Protein AF-A0A9D5MM39-F1 (afdb_monomer_lite)

Secondary structure (DSSP, 8-state):
-HHHHHHHHHHHHHHHHHHHHHHHHHHHHHHHHHHHHHHTT-TTGGGGGSHHHHHHHHHHTT-BPEEETTEEES-HHHHHHHHHHHHHHHHHHHHHHHHHHHHHHHHHHTT-HHHHHHHHHSHHHHHHHHHHHHHHHHHHHHHHHHHHHHHHHHHHHTT-HHHHHHHHHHHHH-TTHHHHHHHHHTTSPP---SSSBPP-SS---

Structure (mmCIF, N/CA/C/O backbone):
data_AF-A0A9D5MM39-F1
#
_entry.id   AF-A0A9D5MM39-F1
#
loop_
_atom_site.group_PDB
_atom_site.id
_atom_site.type_symbol
_atom_site.label_atom_id
_atom_site.label_alt_id
_atom_site.label_comp_id
_atom_site.label_asym_id
_atom_site.label_entity_id
_atom_site.label_seq_id
_atom_site.pdbx_PDB_ins_code
_atom_site.Cartn_x
_atom_site.Cartn_y
_atom_site.Cartn_z
_atom_site.occupancy
_atom_site.B_iso_or_equiv
_atom_site.auth_seq_id
_atom_site.auth_comp_id
_atom_site.auth_asym_id
_atom_site.auth_atom_id
_atom_site.pdbx_PDB_model_num
ATOM 1 N N . MET A 1 1 ? -0.061 -8.037 -38.262 1.00 70.31 1 MET A N 1
ATOM 2 C CA . MET A 1 1 ? -1.349 -7.448 -37.825 1.00 70.31 1 MET A CA 1
ATOM 3 C C . MET A 1 1 ? -2.080 -8.321 -36.802 1.00 70.31 1 MET A C 1
ATOM 5 O O . MET A 1 1 ? -2.348 -7.824 -35.719 1.00 70.31 1 MET A O 1
ATOM 9 N N . ALA A 1 2 ? -2.328 -9.613 -37.070 1.00 77.44 2 ALA A N 1
ATOM 10 C CA . ALA A 1 2 ? -3.021 -10.511 -36.128 1.00 77.44 2 ALA A CA 1
ATOM 11 C C . ALA A 1 2 ? -2.352 -10.614 -34.737 1.00 77.44 2 ALA A C 1
ATOM 13 O O . ALA A 1 2 ? -3.039 -10.536 -33.724 1.00 77.44 2 ALA A O 1
ATOM 14 N N . LEU A 1 3 ? -1.016 -10.691 -34.687 1.00 75.19 3 LEU A N 1
ATOM 15 C CA . LEU A 1 3 ? -0.253 -10.821 -33.436 1.00 75.19 3 LEU A CA 1
ATOM 16 C C . LEU A 1 3 ? -0.321 -9.568 -32.538 1.00 75.19 3 LEU A C 1
ATOM 18 O O . LEU A 1 3 ? -0.379 -9.670 -31.315 1.00 75.19 3 LEU A O 1
ATOM 22 N N . ALA A 1 4 ? -0.373 -8.378 -33.145 1.00 76.69 4 ALA A N 1
ATOM 23 C CA . ALA A 1 4 ? -0.550 -7.122 -32.415 1.00 76.69 4 ALA A CA 1
ATOM 24 C C . ALA A 1 4 ? -1.967 -7.017 -31.829 1.00 76.69 4 ALA A C 1
ATOM 26 O O . ALA A 1 4 ? -2.141 -6.598 -30.688 1.00 76.69 4 ALA A O 1
ATOM 27 N N . LEU A 1 5 ? -2.974 -7.465 -32.584 1.00 83.75 5 LEU A N 1
ATOM 28 C CA . LEU A 1 5 ? -4.368 -7.449 -32.148 1.00 83.75 5 LEU A CA 1
ATOM 29 C C . LEU A 1 5 ? -4.611 -8.418 -30.977 1.00 83.75 5 LEU A C 1
ATOM 31 O O . LEU A 1 5 ? -5.288 -8.058 -30.016 1.00 83.75 5 LEU A O 1
ATOM 35 N N . SER A 1 6 ? -3.994 -9.608 -31.003 1.00 86.12 6 SER A N 1
ATOM 36 C CA . SER A 1 6 ? -4.041 -10.547 -29.874 1.00 86.12 6 SER A CA 1
ATOM 37 C C . SER A 1 6 ? -3.325 -10.015 -28.629 1.00 86.12 6 SER A C 1
ATOM 39 O O . SER A 1 6 ? -3.829 -10.193 -27.524 1.00 86.12 6 SER A O 1
ATOM 41 N N . ALA A 1 7 ? -2.188 -9.325 -28.784 1.00 80.44 7 ALA A N 1
ATOM 42 C CA . ALA A 1 7 ? -1.457 -8.746 -27.654 1.00 80.44 7 ALA A CA 1
ATOM 43 C C . ALA A 1 7 ? -2.255 -7.626 -26.963 1.00 80.44 7 ALA A C 1
ATOM 45 O O . ALA A 1 7 ? -2.389 -7.626 -25.740 1.00 80.44 7 ALA A O 1
ATOM 46 N N . VAL A 1 8 ? -2.850 -6.716 -27.742 1.00 86.31 8 VAL A N 1
ATOM 47 C CA . VAL A 1 8 ? -3.712 -5.646 -27.212 1.00 86.31 8 VAL A CA 1
ATOM 48 C C . VAL A 1 8 ? -4.921 -6.230 -26.478 1.00 86.31 8 VAL A C 1
ATOM 50 O O . VAL A 1 8 ? -5.246 -5.778 -25.381 1.00 86.31 8 VAL A O 1
ATOM 53 N N . LEU A 1 9 ? -5.550 -7.273 -27.030 1.00 91.62 9 LEU A N 1
ATOM 54 C CA . LEU A 1 9 ? -6.672 -7.946 -26.377 1.00 91.62 9 LEU A CA 1
ATOM 55 C C . LEU A 1 9 ? -6.269 -8.554 -25.024 1.00 91.62 9 LEU A C 1
ATOM 57 O O . LEU A 1 9 ? -6.981 -8.362 -24.041 1.00 91.62 9 LEU A O 1
ATOM 61 N N . ILE A 1 10 ? -5.120 -9.235 -24.950 1.00 92.50 10 ILE A N 1
ATOM 62 C CA . ILE A 1 10 ? -4.601 -9.807 -23.696 1.00 92.50 10 ILE A CA 1
ATOM 63 C C . ILE A 1 10 ? -4.369 -8.709 -22.651 1.00 92.50 10 ILE A C 1
ATOM 65 O O . ILE A 1 10 ? -4.747 -8.884 -21.491 1.00 92.50 10 ILE A O 1
ATOM 69 N N . ILE A 1 11 ? -3.800 -7.566 -23.050 1.00 89.06 11 ILE A N 1
ATOM 70 C CA . ILE A 1 11 ? -3.569 -6.424 -22.152 1.00 89.06 11 ILE A CA 1
ATOM 71 C C . ILE A 1 11 ? -4.897 -5.882 -21.616 1.00 89.06 11 ILE A C 1
ATOM 73 O O . ILE A 1 11 ? -5.030 -5.692 -20.408 1.00 89.06 11 ILE A O 1
ATOM 77 N N . ILE A 1 12 ? -5.894 -5.684 -22.484 1.00 92.88 12 ILE A N 1
ATOM 78 C CA . ILE A 1 12 ? -7.220 -5.184 -22.090 1.00 92.88 12 ILE A CA 1
ATOM 79 C C . ILE A 1 12 ? -7.902 -6.156 -21.123 1.00 92.88 12 ILE A C 1
ATOM 81 O O . ILE A 1 12 ? -8.392 -5.738 -20.076 1.00 92.88 12 ILE A O 1
ATOM 85 N N . VAL A 1 13 ? -7.910 -7.453 -21.440 1.00 95.44 13 VAL A N 1
ATOM 86 C CA . VAL A 1 13 ? -8.519 -8.480 -20.582 1.00 95.44 13 VAL A CA 1
ATOM 87 C C . VAL A 1 13 ? -7.820 -8.535 -19.223 1.00 95.44 13 VAL A C 1
ATOM 89 O O . VAL A 1 13 ? -8.489 -8.529 -18.192 1.00 95.44 13 VAL A O 1
ATOM 92 N N . THR A 1 14 ? -6.486 -8.512 -19.203 1.00 93.00 14 THR A N 1
ATOM 93 C CA . THR A 1 14 ? -5.702 -8.504 -17.957 1.00 93.00 14 THR A CA 1
ATOM 94 C C . THR A 1 14 ? -6.001 -7.260 -17.125 1.00 93.00 14 THR A C 1
ATOM 96 O O . THR A 1 14 ? -6.243 -7.363 -15.923 1.00 93.00 14 THR A O 1
ATOM 99 N N . PHE A 1 15 ? -6.057 -6.086 -17.760 1.00 92.88 15 PHE A N 1
ATOM 100 C CA . PHE A 1 15 ? -6.419 -4.836 -17.099 1.00 92.88 15 PHE A CA 1
ATOM 101 C C . PHE A 1 15 ? -7.819 -4.902 -16.475 1.00 92.88 15 PHE A C 1
ATOM 103 O O . PHE A 1 15 ? -7.981 -4.542 -15.309 1.00 92.88 15 PHE A O 1
ATOM 110 N N . LEU A 1 16 ? -8.816 -5.412 -17.207 1.00 95.06 16 LEU A N 1
ATOM 111 C CA . LEU A 1 16 ? -10.182 -5.566 -16.701 1.00 95.06 16 LEU A CA 1
ATOM 112 C C . LEU A 1 16 ? -10.249 -6.530 -15.511 1.00 95.06 16 LEU A C 1
ATOM 114 O O . LEU A 1 16 ? -10.900 -6.215 -14.517 1.00 95.06 16 LEU A O 1
ATOM 118 N N . ILE A 1 17 ? -9.543 -7.663 -15.570 1.00 96.00 17 ILE A N 1
ATOM 119 C CA . ILE A 1 17 ? -9.471 -8.620 -14.456 1.00 96.00 17 ILE A CA 1
ATOM 120 C C . ILE A 1 17 ? -8.851 -7.958 -13.219 1.00 96.00 17 ILE A C 1
ATOM 122 O O . ILE A 1 17 ? -9.410 -8.062 -12.124 1.00 96.00 17 ILE A O 1
ATOM 126 N N . CYS A 1 18 ? -7.736 -7.240 -13.379 1.00 92.94 18 CYS A N 1
ATOM 127 C CA . CYS A 1 18 ? -7.085 -6.516 -12.286 1.00 92.94 18 CYS A CA 1
ATOM 128 C C . CYS A 1 18 ? -7.997 -5.435 -11.689 1.00 92.94 18 CYS A C 1
ATOM 130 O O . CYS A 1 18 ? -8.091 -5.315 -10.466 1.00 92.94 18 CYS A O 1
ATOM 132 N N . LEU A 1 19 ? -8.701 -4.679 -12.535 1.00 91.50 19 LEU A N 1
ATOM 133 C CA . LEU A 1 19 ? -9.629 -3.633 -12.112 1.00 91.50 19 LEU A CA 1
ATOM 134 C C . LEU A 1 19 ? -10.801 -4.216 -11.311 1.00 91.50 19 LEU A C 1
ATOM 136 O O . LEU A 1 19 ? -11.059 -3.765 -10.196 1.00 91.50 19 LEU A O 1
ATOM 140 N N . VAL A 1 20 ? -11.461 -5.255 -11.831 1.00 95.31 20 VAL A N 1
ATOM 141 C CA . VAL A 1 20 ? -12.578 -5.929 -11.149 1.00 95.31 20 VAL A CA 1
ATOM 142 C C . VAL A 1 20 ? -12.119 -6.533 -9.823 1.00 95.31 20 VAL A C 1
ATOM 144 O O . VAL A 1 20 ? -12.757 -6.315 -8.794 1.00 95.31 20 VAL A O 1
ATOM 147 N N . THR A 1 21 ? -10.981 -7.229 -9.816 1.00 92.62 21 THR A N 1
ATOM 148 C CA . THR A 1 21 ? -10.430 -7.844 -8.600 1.00 92.62 21 THR A CA 1
ATOM 149 C C . THR A 1 21 ? -10.105 -6.789 -7.540 1.00 92.62 21 THR A C 1
ATOM 151 O O . THR A 1 21 ? -10.450 -6.967 -6.373 1.00 92.62 21 THR A O 1
ATOM 154 N N . SER A 1 22 ? -9.510 -5.659 -7.935 1.00 90.50 22 SER A N 1
ATOM 155 C CA . SER A 1 22 ? -9.206 -4.539 -7.034 1.00 90.50 22 SER A CA 1
ATOM 156 C C . SER A 1 22 ? -10.472 -3.924 -6.425 1.00 90.50 22 SER A C 1
ATOM 158 O O . SER A 1 22 ? -10.540 -3.711 -5.212 1.00 90.50 22 SER A O 1
ATOM 160 N N . VAL A 1 23 ? -11.512 -3.713 -7.241 1.00 92.75 23 VAL A N 1
ATOM 161 C CA . VAL A 1 23 ? -12.812 -3.205 -6.774 1.00 92.75 23 VAL A CA 1
ATOM 162 C C . VAL A 1 23 ? -13.448 -4.165 -5.769 1.00 92.75 23 VAL A C 1
ATOM 164 O O . VAL A 1 23 ? -13.907 -3.717 -4.719 1.00 92.75 23 VAL A O 1
ATOM 167 N N . ILE A 1 24 ? -13.434 -5.473 -6.048 1.00 94.00 24 ILE A N 1
ATOM 168 C CA . ILE A 1 24 ? -13.985 -6.494 -5.146 1.00 94.00 24 ILE A CA 1
ATOM 169 C C . ILE A 1 24 ? -13.219 -6.515 -3.822 1.00 94.00 24 ILE A C 1
ATOM 171 O O . ILE A 1 24 ? -13.840 -6.435 -2.765 1.00 94.00 24 ILE A O 1
ATOM 175 N N . ILE A 1 25 ? -11.883 -6.575 -3.859 1.00 92.50 25 ILE A N 1
ATOM 176 C CA . ILE A 1 25 ? -11.047 -6.583 -2.648 1.00 92.50 25 ILE A CA 1
ATOM 177 C C . ILE A 1 25 ? -11.329 -5.344 -1.796 1.00 92.50 25 ILE A C 1
ATOM 179 O O . ILE A 1 25 ? -11.521 -5.458 -0.583 1.00 92.50 25 ILE A O 1
ATOM 183 N N . ASN A 1 26 ? -11.400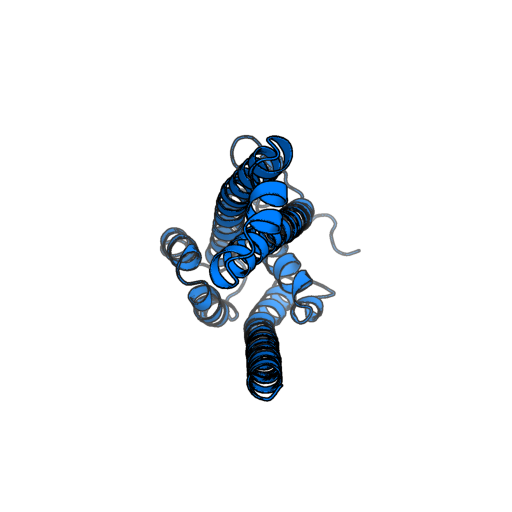 -4.169 -2.425 1.00 92.75 26 ASN A N 1
ATOM 184 C CA . ASN A 1 26 ? -11.705 -2.937 -1.715 1.00 92.75 26 ASN A CA 1
ATOM 185 C C . ASN A 1 26 ? -13.113 -2.955 -1.106 1.00 92.75 26 ASN A C 1
ATOM 187 O O . ASN A 1 26 ? -13.272 -2.603 0.057 1.00 92.75 26 ASN A O 1
ATOM 191 N N . ALA A 1 27 ? -14.128 -3.387 -1.859 1.00 93.94 27 ALA A N 1
ATOM 192 C CA . ALA A 1 27 ? -15.498 -3.472 -1.361 1.00 93.94 27 ALA A CA 1
ATOM 193 C C . ALA A 1 27 ? -15.612 -4.432 -0.165 1.00 93.94 27 ALA A C 1
ATOM 195 O O . ALA A 1 27 ? -16.262 -4.110 0.829 1.00 93.94 27 ALA A O 1
ATOM 196 N N . VAL A 1 28 ? -14.930 -5.578 -0.229 1.00 95.75 28 VAL A N 1
ATOM 197 C CA . VAL A 1 28 ? -14.892 -6.567 0.854 1.00 95.75 28 VAL A CA 1
ATOM 198 C C . VAL A 1 28 ? -14.206 -5.999 2.101 1.00 95.75 28 VAL A C 1
ATOM 200 O O . VAL A 1 28 ? -14.713 -6.186 3.204 1.00 95.75 28 VAL A O 1
ATOM 203 N N . LEU A 1 29 ? -13.094 -5.272 1.951 1.00 94.62 29 LEU A N 1
ATOM 204 C CA . LEU A 1 29 ? -12.381 -4.645 3.071 1.00 94.62 29 LEU A CA 1
ATOM 205 C C . LEU A 1 29 ? -13.109 -3.404 3.629 1.00 94.62 29 LEU A C 1
ATOM 207 O O . LEU A 1 29 ? -12.988 -3.089 4.814 1.00 94.62 29 LEU A O 1
ATOM 211 N N . ALA A 1 30 ? -13.900 -2.716 2.807 1.00 96.00 30 ALA A N 1
ATOM 212 C CA . ALA A 1 30 ? -14.665 -1.543 3.215 1.00 96.00 30 ALA A CA 1
ATOM 213 C C . ALA A 1 30 ? -15.741 -1.872 4.259 1.00 96.00 30 ALA A C 1
ATOM 215 O O . ALA A 1 30 ? -15.977 -1.065 5.156 1.00 96.00 30 ALA A O 1
ATOM 216 N N . ILE A 1 31 ? -16.364 -3.054 4.181 1.00 96.62 31 ILE A N 1
ATOM 217 C CA . ILE A 1 31 ? -17.413 -3.493 5.117 1.00 96.62 31 ILE A CA 1
ATOM 218 C C . ILE A 1 31 ? -16.926 -3.473 6.578 1.00 96.62 31 ILE A C 1
ATOM 220 O O . ILE A 1 31 ? -17.531 -2.765 7.391 1.00 96.62 31 ILE A O 1
ATOM 224 N N . PRO A 1 32 ? -15.844 -4.183 6.958 1.00 96.50 32 PRO A N 1
ATOM 225 C CA . PRO A 1 32 ? -15.384 -4.170 8.338 1.00 96.50 32 PRO A CA 1
ATOM 226 C C . PRO A 1 32 ? -14.893 -2.782 8.767 1.00 96.50 32 PRO A C 1
ATOM 228 O O . PRO A 1 32 ? -15.168 -2.382 9.895 1.00 96.50 32 PRO A O 1
ATOM 231 N N . TYR A 1 33 ? -14.242 -2.003 7.893 1.00 96.19 33 TYR A N 1
ATOM 232 C CA . TYR A 1 33 ? -13.835 -0.628 8.223 1.00 96.19 33 TYR A CA 1
ATOM 233 C C . TYR A 1 33 ? -15.019 0.315 8.440 1.00 96.19 33 TYR A C 1
ATOM 235 O O . TYR A 1 33 ? -14.967 1.154 9.338 1.00 96.19 33 TYR A O 1
ATOM 243 N N . PHE A 1 34 ? -16.103 0.159 7.682 1.00 96.75 34 PHE A N 1
ATOM 244 C CA . PHE A 1 34 ? -17.340 0.900 7.900 1.00 96.75 34 PHE A CA 1
ATOM 245 C C . PHE A 1 34 ? -17.932 0.589 9.281 1.00 96.75 34 PHE A C 1
ATOM 247 O O . PHE A 1 34 ? -18.239 1.510 10.040 1.00 96.75 34 PHE A O 1
ATOM 254 N N . ILE A 1 35 ? -18.050 -0.697 9.632 1.00 95.94 35 ILE A N 1
ATOM 255 C CA . ILE A 1 35 ? -18.603 -1.133 10.924 1.00 95.94 35 ILE A CA 1
ATOM 256 C C . ILE A 1 35 ? -17.713 -0.650 12.077 1.00 95.94 35 ILE A C 1
ATOM 258 O O . ILE A 1 35 ? -18.213 -0.043 13.026 1.00 95.94 35 ILE A O 1
ATOM 262 N N . MET A 1 36 ? -16.398 -0.856 11.971 1.00 95.31 36 MET A N 1
ATOM 263 C CA . MET A 1 36 ? -15.416 -0.390 12.951 1.00 95.31 36 MET A CA 1
ATOM 264 C C . MET A 1 36 ? -15.460 1.133 13.123 1.00 95.31 36 MET A C 1
ATOM 266 O O . MET A 1 36 ? -15.535 1.620 14.248 1.00 95.31 36 MET A O 1
ATOM 270 N N . GLY A 1 37 ? -15.497 1.888 12.021 1.00 93.81 37 GLY A N 1
ATOM 271 C CA . GLY A 1 37 ? -15.583 3.347 12.039 1.00 93.81 37 GLY A CA 1
ATOM 272 C C . GLY A 1 37 ? -16.875 3.857 12.680 1.00 93.81 37 GLY A C 1
ATOM 273 O O . GLY A 1 37 ? -16.829 4.774 13.497 1.00 93.81 37 GLY A O 1
ATOM 274 N N . ARG A 1 38 ? -18.026 3.237 12.378 1.00 93.62 38 ARG A N 1
ATOM 275 C CA . ARG A 1 38 ? -19.314 3.570 13.016 1.00 93.62 38 ARG A CA 1
ATOM 276 C C . ARG A 1 38 ? -19.270 3.356 14.527 1.00 93.62 38 ARG A C 1
ATOM 278 O O . ARG A 1 38 ? -19.746 4.213 15.263 1.00 93.62 38 ARG A O 1
ATOM 285 N N . ARG A 1 39 ? -18.690 2.241 14.978 1.00 90.38 39 ARG A N 1
ATOM 286 C CA . ARG A 1 39 ? -18.544 1.914 16.408 1.00 90.38 39 ARG A CA 1
ATOM 287 C C . ARG A 1 39 ? -17.550 2.827 17.122 1.00 90.38 39 ARG A C 1
ATOM 289 O O . ARG A 1 39 ? -17.769 3.170 18.272 1.00 90.38 39 ARG A O 1
ATOM 296 N N . ALA A 1 40 ? -16.511 3.271 16.421 1.00 89.50 40 ALA A N 1
ATOM 297 C CA . ALA A 1 40 ? -15.547 4.254 16.909 1.00 89.50 40 ALA A CA 1
ATOM 298 C C . ALA A 1 40 ? -16.065 5.711 16.865 1.00 89.50 40 ALA A C 1
ATOM 300 O O . ALA A 1 40 ? -15.299 6.636 17.120 1.00 89.50 40 ALA A O 1
ATOM 301 N N . GLY A 1 41 ? -17.339 5.943 16.516 1.00 89.38 41 GLY A N 1
ATOM 302 C CA . GLY A 1 41 ? -17.952 7.276 16.525 1.00 89.38 41 GLY A CA 1
ATOM 303 C C . GLY A 1 41 ? -17.657 8.151 15.299 1.00 89.38 41 GLY A C 1
ATOM 304 O O . GLY A 1 41 ? -17.954 9.343 15.315 1.00 89.38 41 GLY A O 1
ATOM 305 N N . PHE A 1 42 ? -17.111 7.603 14.205 1.00 89.44 42 PHE A N 1
ATOM 306 C CA . PHE A 1 42 ? -16.853 8.391 12.994 1.00 89.44 42 PHE A CA 1
ATOM 307 C C . PHE A 1 42 ? -18.158 8.795 12.293 1.00 89.44 42 PHE A C 1
ATOM 309 O O . PHE A 1 42 ? -18.870 7.959 11.728 1.00 89.44 42 PHE A O 1
ATOM 316 N N . LYS A 1 43 ? -18.412 10.109 12.224 1.00 90.00 43 LYS A N 1
ATOM 317 C CA . LYS A 1 43 ? -19.557 10.721 11.519 1.00 90.00 43 LYS A CA 1
ATOM 318 C C . LYS A 1 43 ? -19.674 10.267 10.060 1.00 90.00 43 LYS A C 1
ATOM 320 O O . LYS A 1 43 ? -20.769 9.993 9.574 1.00 90.00 43 LYS A O 1
ATOM 325 N N . HIS A 1 44 ? -18.541 10.134 9.371 1.00 92.38 44 HIS A N 1
ATOM 326 C CA . HIS A 1 44 ? -18.474 9.799 7.946 1.00 92.38 44 HIS A CA 1
ATOM 327 C C . HIS A 1 44 ? -17.848 8.427 7.677 1.00 92.38 44 HIS A C 1
ATOM 329 O O . HIS A 1 44 ? -17.069 8.279 6.746 1.00 92.38 44 HIS A O 1
ATOM 335 N N . ALA A 1 45 ? -18.198 7.396 8.452 1.00 93.44 45 ALA A N 1
ATOM 336 C CA . ALA A 1 45 ? -17.663 6.041 8.259 1.00 93.44 45 ALA A CA 1
ATOM 337 C C . ALA A 1 45 ? -17.882 5.456 6.842 1.00 93.44 45 ALA A C 1
ATOM 339 O O . ALA A 1 45 ? -17.148 4.565 6.422 1.00 93.44 45 ALA A O 1
ATOM 340 N N . TRP A 1 46 ? -18.859 5.963 6.079 1.00 94.81 46 TRP A N 1
ATOM 341 C CA . TRP A 1 46 ? -19.133 5.546 4.696 1.00 94.81 46 TRP A CA 1
ATOM 342 C C . TRP A 1 46 ? -17.962 5.801 3.731 1.00 94.81 46 TRP A C 1
ATOM 344 O O . TRP A 1 46 ? -17.881 5.142 2.696 1.00 94.81 46 TRP A O 1
ATOM 354 N N . ILE A 1 47 ? -17.007 6.679 4.072 1.00 94.75 47 ILE A N 1
ATOM 355 C CA . ILE A 1 47 ? -15.802 6.881 3.248 1.00 94.75 47 ILE A CA 1
ATOM 356 C C . ILE A 1 47 ? -14.937 5.613 3.151 1.00 94.75 47 ILE A C 1
ATOM 358 O O . ILE A 1 47 ? -14.076 5.540 2.279 1.00 94.75 47 ILE A O 1
ATOM 362 N N . ALA A 1 48 ? -15.200 4.591 3.980 1.00 95.00 48 ALA A N 1
ATOM 363 C CA . ALA A 1 48 ? -14.586 3.267 3.882 1.00 95.00 48 ALA A CA 1
ATOM 364 C C . ALA A 1 48 ? -14.719 2.641 2.487 1.00 95.00 48 ALA A C 1
ATOM 366 O O . ALA A 1 48 ? -13.837 1.900 2.068 1.00 95.00 48 ALA A O 1
ATOM 367 N N . PHE A 1 49 ? -15.802 2.942 1.765 1.00 95.19 49 PHE A N 1
ATOM 368 C CA . PHE A 1 49 ? -16.067 2.388 0.435 1.00 95.19 49 PHE A CA 1
ATOM 369 C C . PHE A 1 49 ? -15.245 3.049 -0.678 1.00 95.19 49 PHE A C 1
ATOM 371 O O . PHE A 1 49 ? -15.141 2.497 -1.772 1.00 95.19 49 PHE A O 1
ATOM 378 N N . ILE A 1 50 ? -14.621 4.198 -0.410 1.00 93.38 50 ILE A N 1
ATOM 379 C CA . ILE A 1 50 ? -13.755 4.879 -1.372 1.00 93.38 50 ILE A CA 1
ATOM 380 C C . ILE A 1 50 ? -12.340 4.296 -1.229 1.00 93.38 50 ILE A C 1
ATOM 382 O O . ILE A 1 50 ? -11.760 4.425 -0.149 1.00 93.38 50 ILE A O 1
ATOM 386 N N . PRO A 1 51 ? -11.743 3.698 -2.283 1.00 86.25 51 PRO A N 1
ATOM 387 C CA . PRO A 1 51 ? -10.511 2.917 -2.163 1.00 86.25 51 PRO A CA 1
ATOM 388 C C . PRO A 1 51 ? -9.370 3.600 -1.412 1.00 86.25 51 PRO A C 1
ATOM 390 O O . PRO A 1 51 ? -8.780 3.010 -0.510 1.00 86.25 51 PRO A O 1
ATOM 393 N N . MET A 1 52 ? -9.109 4.870 -1.722 1.00 87.12 52 MET A N 1
ATOM 394 C CA . MET A 1 52 ? -8.057 5.635 -1.050 1.00 87.12 52 MET A CA 1
ATOM 395 C C . MET A 1 52 ? -8.436 6.009 0.391 1.00 87.12 52 MET A C 1
ATOM 397 O O . MET A 1 52 ? -7.590 5.973 1.278 1.00 87.12 52 MET A O 1
ATOM 401 N N . LEU A 1 53 ? -9.708 6.311 0.665 1.00 92.06 53 LEU A N 1
ATOM 402 C CA . LEU A 1 53 ? -10.161 6.770 1.986 1.00 92.06 53 LEU A CA 1
ATOM 403 C C . LEU A 1 53 ? -10.442 5.626 2.970 1.00 92.06 53 LEU A C 1
ATOM 405 O O . LEU A 1 53 ? -10.481 5.859 4.178 1.00 92.06 53 LEU A O 1
ATOM 409 N N . SER A 1 54 ? -10.556 4.384 2.498 1.00 92.31 54 SER A N 1
ATOM 410 C CA . SER A 1 54 ? -10.623 3.199 3.363 1.00 92.31 54 SER A CA 1
ATOM 411 C C . SER A 1 54 ? -9.440 3.149 4.338 1.00 92.31 54 SER A C 1
ATOM 413 O O . SER A 1 54 ? -9.602 2.906 5.538 1.00 92.31 54 SER A O 1
ATOM 415 N N . LYS A 1 55 ? -8.245 3.504 3.846 1.00 91.69 55 LYS A N 1
ATOM 416 C CA . LYS A 1 55 ? -7.026 3.558 4.648 1.00 91.69 55 LYS A CA 1
ATOM 417 C C . LYS A 1 55 ? -7.038 4.709 5.646 1.00 91.69 55 LYS A C 1
ATOM 419 O O . LYS A 1 55 ? -6.516 4.540 6.743 1.00 91.69 55 LYS A O 1
ATOM 424 N N . TYR A 1 56 ? -7.657 5.841 5.305 1.00 93.19 56 TYR A N 1
ATOM 425 C CA . TYR A 1 56 ? -7.824 6.954 6.240 1.00 93.19 56 TYR A CA 1
ATOM 426 C C . TYR A 1 56 ? -8.545 6.490 7.512 1.00 93.19 56 TYR A C 1
ATOM 428 O O . TYR A 1 56 ? -8.023 6.702 8.602 1.00 93.19 56 TYR A O 1
ATOM 436 N N . ILE A 1 57 ? -9.657 5.755 7.379 1.00 92.62 57 ILE A N 1
ATOM 437 C CA . ILE A 1 57 ? -10.382 5.190 8.531 1.00 92.62 57 ILE A CA 1
ATOM 438 C C . ILE A 1 57 ? -9.490 4.247 9.348 1.00 92.62 57 ILE A C 1
ATOM 440 O O . ILE A 1 57 ? -9.392 4.393 10.567 1.00 92.62 57 ILE A O 1
ATOM 444 N N . ALA A 1 58 ? -8.806 3.306 8.689 1.00 92.44 58 ALA A N 1
ATOM 445 C CA . ALA A 1 58 ? -7.936 2.341 9.367 1.00 92.44 58 ALA A CA 1
ATOM 446 C C . ALA A 1 58 ? -6.804 3.016 10.167 1.00 92.44 58 ALA A C 1
ATOM 448 O O . ALA A 1 58 ? -6.380 2.511 11.204 1.00 92.44 58 ALA A O 1
ATOM 449 N N . VAL A 1 59 ? -6.324 4.167 9.691 1.00 92.06 59 VAL A N 1
ATOM 450 C CA . VAL A 1 59 ? -5.291 4.972 10.349 1.00 92.06 59 VAL A CA 1
ATOM 451 C C . VAL A 1 59 ? -5.846 5.779 11.522 1.00 92.06 59 VAL A C 1
ATOM 453 O O . VAL A 1 59 ? -5.138 5.971 12.512 1.00 92.06 59 VAL A O 1
ATOM 456 N N . THR A 1 60 ? -7.074 6.288 11.417 1.00 90.88 60 THR A N 1
ATOM 457 C CA . THR A 1 60 ? -7.642 7.199 12.418 1.00 90.88 60 THR A CA 1
ATOM 458 C C . THR A 1 60 ? -8.304 6.480 13.586 1.00 90.88 60 THR A C 1
ATOM 460 O O . THR A 1 60 ? -8.215 6.991 14.698 1.00 90.88 60 THR A O 1
ATOM 463 N N . ILE A 1 61 ? -8.912 5.304 13.373 1.00 91.19 61 ILE A N 1
ATOM 464 C CA . ILE A 1 61 ? -9.621 4.552 14.427 1.00 91.19 61 ILE A CA 1
ATOM 465 C C . ILE A 1 61 ? -8.785 4.331 15.696 1.00 91.19 61 ILE A C 1
ATOM 467 O O . ILE A 1 61 ? -9.339 4.531 16.776 1.00 91.19 61 ILE A O 1
ATOM 471 N N . PRO A 1 62 ? -7.500 3.927 15.628 1.00 87.25 62 PRO A N 1
ATOM 472 C CA . PRO A 1 62 ? -6.770 3.520 16.823 1.00 87.25 62 PRO A CA 1
ATOM 473 C C . PRO A 1 62 ? -6.492 4.628 17.842 1.00 87.25 62 PRO A C 1
ATOM 475 O O . PRO A 1 62 ? -6.057 4.293 18.927 1.00 87.25 62 PRO A O 1
ATOM 478 N N . HIS A 1 63 ? -6.656 5.921 17.524 1.00 82.00 63 HIS A N 1
ATOM 479 C CA . HIS A 1 63 ? -6.380 7.069 18.424 1.00 82.00 63 HIS A CA 1
ATOM 480 C C . HIS A 1 63 ? -5.071 7.005 19.242 1.00 82.00 63 HIS A C 1
ATOM 482 O O . HIS A 1 63 ? -4.942 7.621 20.298 1.00 82.00 63 HIS A O 1
ATOM 488 N N . ARG A 1 64 ? -4.065 6.271 18.761 1.00 79.12 64 ARG A N 1
ATOM 489 C CA . ARG A 1 64 ? -2.774 6.130 19.441 1.00 79.12 64 ARG A CA 1
ATOM 490 C C . ARG A 1 64 ? -1.805 7.201 18.994 1.00 79.12 64 ARG A C 1
ATOM 492 O O . ARG A 1 64 ? -1.730 7.498 17.802 1.00 79.12 64 ARG A O 1
ATOM 499 N N . SER A 1 65 ? -0.973 7.692 19.899 1.00 78.06 65 SER A N 1
ATOM 500 C CA . SER A 1 65 ? 0.218 8.447 19.509 1.00 78.06 65 SER A CA 1
ATOM 501 C C . SER A 1 65 ? 1.101 7.598 18.590 1.00 78.06 65 SER A C 1
ATOM 503 O O . SER A 1 65 ? 1.201 6.371 18.718 1.00 78.06 65 SER A O 1
ATOM 505 N N . PHE A 1 66 ? 1.693 8.241 17.591 1.00 73.94 66 PHE A N 1
ATOM 506 C CA . PHE A 1 66 ? 2.641 7.583 16.716 1.00 73.94 66 PHE A CA 1
ATOM 507 C C . PHE A 1 66 ? 4.061 7.972 17.096 1.00 73.94 66 PHE A C 1
ATOM 509 O O . PHE A 1 66 ? 4.370 9.151 17.273 1.00 73.94 66 PHE A O 1
ATOM 516 N N . ASN A 1 67 ? 4.930 6.966 17.148 1.00 77.06 67 ASN A N 1
ATOM 517 C CA . ASN A 1 67 ? 6.349 7.123 17.407 1.00 77.06 67 ASN A CA 1
ATOM 518 C C . ASN A 1 67 ? 7.133 6.107 16.556 1.00 77.06 67 ASN A C 1
ATOM 520 O O . ASN A 1 67 ? 7.378 4.987 17.002 1.00 77.06 67 ASN A O 1
ATOM 524 N N . LEU A 1 68 ? 7.500 6.480 15.324 1.00 71.62 68 LEU A N 1
ATOM 525 C CA . LEU A 1 68 ? 8.527 5.770 14.545 1.00 71.62 68 LEU A CA 1
ATOM 526 C C . LEU A 1 68 ? 9.836 6.547 14.652 1.00 71.62 68 LEU A C 1
ATOM 528 O O . LEU A 1 68 ? 10.234 7.199 13.689 1.00 71.62 68 LEU A O 1
ATOM 532 N N . GLY A 1 69 ? 10.469 6.493 15.829 1.00 73.00 69 GLY A N 1
ATOM 533 C CA . GLY A 1 69 ? 11.825 6.985 16.114 1.00 73.00 69 GLY A CA 1
ATOM 534 C C . GLY A 1 69 ? 12.060 8.464 15.790 1.00 73.00 69 GLY A C 1
ATOM 535 O O . GLY A 1 69 ? 12.117 9.300 16.686 1.00 73.00 69 GLY A O 1
ATOM 536 N N . ILE A 1 70 ? 12.193 8.761 14.498 1.00 75.56 70 ILE A N 1
ATOM 537 C CA . ILE A 1 70 ? 12.420 10.071 13.884 1.00 75.56 70 ILE A CA 1
ATOM 538 C C . ILE A 1 70 ? 11.127 10.907 13.835 1.00 75.56 70 ILE A C 1
ATOM 540 O O . ILE A 1 70 ? 11.178 12.128 13.946 1.00 75.56 70 ILE A O 1
ATOM 544 N N . LEU A 1 71 ? 9.960 10.268 13.691 1.00 76.06 71 LEU A N 1
ATOM 545 C CA . LEU A 1 71 ? 8.670 10.957 13.587 1.00 76.06 71 LEU A CA 1
ATOM 546 C C . LEU A 1 71 ? 7.787 10.645 14.797 1.00 76.06 71 LEU A C 1
ATOM 548 O O . LEU A 1 71 ? 7.366 9.502 14.998 1.00 76.06 71 LEU A O 1
ATOM 552 N N . LYS A 1 72 ? 7.471 11.688 15.571 1.00 81.62 72 LYS A N 1
ATOM 553 C CA . LYS A 1 72 ? 6.487 11.657 16.656 1.00 81.62 72 LYS A CA 1
ATOM 554 C C . LYS A 1 72 ? 5.351 12.611 16.327 1.00 81.62 72 LYS A C 1
ATOM 556 O O . LYS A 1 72 ? 5.579 13.802 16.142 1.00 81.62 72 LYS A O 1
ATOM 561 N N . THR A 1 73 ? 4.133 12.095 16.233 1.00 81.75 73 THR A N 1
ATOM 562 C CA . THR A 1 73 ? 2.951 12.941 16.051 1.00 81.75 73 THR A CA 1
ATOM 563 C C . THR A 1 73 ? 1.718 12.278 16.642 1.00 81.75 73 THR A C 1
ATOM 565 O O . THR A 1 73 ? 1.545 11.060 16.572 1.00 81.75 73 THR A O 1
ATOM 568 N N . ASN A 1 74 ? 0.848 13.105 17.212 1.00 80.50 74 ASN A N 1
ATOM 569 C CA . ASN A 1 74 ? -0.461 12.685 17.703 1.00 80.50 74 ASN A CA 1
ATOM 570 C C . ASN A 1 74 ? -1.534 12.824 16.614 1.00 80.50 74 ASN A C 1
ATOM 572 O O . ASN A 1 74 ? -2.617 12.263 16.732 1.00 80.50 74 ASN A O 1
ATOM 576 N N . ASN A 1 75 ? -1.237 13.530 15.516 1.00 84.50 75 ASN A N 1
ATOM 577 C CA . ASN A 1 75 ? -2.197 13.731 14.441 1.00 84.50 75 ASN A CA 1
ATOM 578 C C . ASN A 1 75 ? -2.157 12.565 13.443 1.00 84.50 75 ASN A C 1
ATOM 580 O O . ASN A 1 75 ? -1.376 12.553 12.487 1.00 84.50 75 ASN A O 1
ATOM 584 N N . ARG A 1 76 ? -3.060 11.598 13.636 1.00 83.56 76 ARG A N 1
ATOM 585 C CA . ARG A 1 76 ? -3.211 10.437 12.748 1.00 83.56 76 ARG A CA 1
ATOM 586 C C . ARG A 1 76 ? -3.592 10.797 11.311 1.00 83.56 76 ARG A C 1
ATOM 588 O O . ARG A 1 76 ? -3.281 10.033 10.407 1.00 83.56 76 ARG A O 1
ATOM 595 N N . LYS A 1 77 ? -4.165 11.973 11.037 1.00 88.00 77 LYS A N 1
ATOM 596 C CA . LYS A 1 77 ? -4.474 12.381 9.653 1.00 88.00 77 LYS A CA 1
ATOM 597 C C . LYS A 1 77 ? -3.203 12.563 8.818 1.00 88.00 77 LYS A C 1
ATOM 599 O O . LYS A 1 77 ? -3.211 12.279 7.625 1.00 88.00 77 LYS A O 1
ATOM 604 N N . ILE A 1 78 ? -2.093 12.963 9.446 1.00 87.19 78 ILE A N 1
ATOM 605 C CA . ILE A 1 78 ? -0.792 13.102 8.773 1.00 87.19 78 ILE A CA 1
ATOM 606 C C . ILE A 1 78 ? -0.310 11.745 8.236 1.00 87.19 78 ILE A C 1
ATOM 608 O O . ILE A 1 78 ? 0.254 11.692 7.147 1.00 87.19 78 ILE A O 1
ATOM 612 N N . PHE A 1 79 ? -0.602 10.638 8.930 1.00 86.69 79 PHE A N 1
ATOM 613 C CA . PHE A 1 79 ? -0.239 9.290 8.469 1.00 86.69 79 PHE A CA 1
ATOM 614 C C . PHE A 1 79 ? -0.863 8.929 7.143 1.00 86.69 79 PHE A C 1
ATOM 616 O O . PHE A 1 79 ? -0.193 8.354 6.290 1.00 86.69 79 PHE A O 1
ATOM 623 N N . TYR A 1 80 ? -2.135 9.270 6.977 1.00 91.25 80 TYR A N 1
ATOM 624 C CA . TYR A 1 80 ? -2.825 9.040 5.725 1.00 91.25 80 TYR A CA 1
ATOM 625 C C . TYR A 1 80 ? -2.138 9.789 4.576 1.00 91.25 80 TYR A C 1
ATOM 627 O O . TYR A 1 80 ? -1.874 9.193 3.536 1.00 91.25 80 TYR A O 1
ATOM 635 N N . TRP A 1 81 ? -1.769 11.056 4.783 1.00 92.69 81 TRP A N 1
ATOM 636 C CA . TRP A 1 81 ? -1.088 11.852 3.760 1.00 92.69 81 TRP A CA 1
ATOM 637 C C . TRP A 1 81 ? 0.328 11.357 3.455 1.00 92.69 81 TRP A C 1
ATOM 639 O O . TRP A 1 81 ? 0.704 11.305 2.287 1.00 92.69 81 TRP A O 1
ATOM 649 N N . ILE A 1 82 ? 1.090 10.931 4.469 1.00 91.88 82 ILE A N 1
ATOM 650 C CA . ILE A 1 82 ? 2.407 10.303 4.271 1.00 91.88 82 ILE A CA 1
ATOM 651 C C . ILE A 1 82 ? 2.255 8.997 3.481 1.00 91.88 82 ILE A C 1
ATOM 653 O O . ILE A 1 82 ? 2.976 8.776 2.510 1.00 91.88 82 ILE A O 1
ATOM 657 N N . TRP A 1 83 ? 1.303 8.144 3.868 1.00 93.25 83 TRP A N 1
ATOM 658 C CA . TRP A 1 83 ? 1.013 6.888 3.175 1.00 93.25 83 TRP A CA 1
ATOM 659 C C . TRP A 1 83 ? 0.605 7.129 1.715 1.00 93.25 83 TRP A C 1
ATOM 661 O O . TRP A 1 83 ? 1.126 6.466 0.817 1.00 93.25 83 TRP A O 1
ATOM 671 N N . LEU A 1 84 ? -0.271 8.107 1.465 1.00 94.31 84 LEU A N 1
ATOM 672 C CA . LEU A 1 84 ? -0.715 8.476 0.123 1.00 94.31 84 LEU A CA 1
ATOM 673 C C . LEU A 1 84 ? 0.453 9.004 -0.718 1.00 94.31 84 LEU A C 1
ATOM 675 O O . LEU A 1 84 ? 0.662 8.533 -1.833 1.00 94.31 84 LEU A O 1
ATOM 679 N N . GLY A 1 85 ? 1.248 9.928 -0.169 1.00 94.56 85 GLY A N 1
ATOM 680 C CA . GLY A 1 85 ? 2.421 10.488 -0.841 1.00 94.56 85 GLY A CA 1
ATOM 681 C C . GLY A 1 85 ? 3.449 9.419 -1.214 1.00 94.56 85 GLY A C 1
ATOM 682 O O . GLY A 1 85 ? 3.916 9.390 -2.350 1.00 94.56 85 GLY A O 1
ATOM 683 N N . LEU A 1 86 ? 3.741 8.485 -0.303 1.00 94.12 86 LEU A N 1
ATOM 684 C CA . LEU A 1 86 ? 4.634 7.355 -0.579 1.00 94.12 86 LEU A CA 1
ATOM 685 C C . LEU A 1 86 ? 4.059 6.398 -1.626 1.00 94.12 86 LEU A C 1
ATOM 687 O O . LEU A 1 86 ? 4.794 5.934 -2.491 1.00 94.12 86 LEU A O 1
ATOM 691 N N . THR A 1 87 ? 2.754 6.125 -1.585 1.00 93.81 87 THR A N 1
ATOM 692 C CA . THR A 1 87 ? 2.090 5.266 -2.578 1.00 93.81 87 THR A CA 1
ATOM 693 C C . THR A 1 87 ? 2.182 5.872 -3.981 1.00 93.81 87 THR A C 1
ATOM 695 O O . THR A 1 87 ? 2.519 5.172 -4.937 1.00 93.81 87 THR A O 1
ATOM 698 N N . LEU A 1 88 ? 1.958 7.185 -4.105 1.00 94.56 88 LEU A N 1
ATOM 699 C CA . LEU A 1 88 ? 2.118 7.913 -5.367 1.00 94.56 88 LEU A CA 1
ATOM 700 C C . LEU A 1 88 ? 3.578 7.919 -5.839 1.00 94.56 88 LEU A C 1
ATOM 702 O O . LEU A 1 88 ? 3.835 7.668 -7.015 1.00 94.56 88 LEU A O 1
ATOM 706 N N . LEU A 1 89 ? 4.534 8.136 -4.930 1.00 93.88 89 LEU A N 1
ATOM 707 C CA . LEU A 1 89 ? 5.965 8.108 -5.243 1.00 93.88 89 LEU A CA 1
ATOM 708 C C . LEU A 1 89 ? 6.416 6.735 -5.761 1.00 93.88 89 LEU A C 1
ATOM 710 O O . LEU A 1 89 ? 7.159 6.661 -6.740 1.00 93.88 89 LEU A O 1
ATOM 714 N N . ILE A 1 90 ? 5.943 5.649 -5.144 1.00 95.12 90 ILE A N 1
ATOM 715 C CA . ILE A 1 90 ? 6.208 4.274 -5.591 1.00 95.12 90 ILE A CA 1
ATOM 716 C C . ILE A 1 90 ? 5.615 4.046 -6.979 1.00 95.12 90 ILE A C 1
ATOM 718 O O . ILE A 1 90 ? 6.312 3.543 -7.857 1.00 95.12 90 ILE A O 1
ATOM 722 N N . SER A 1 91 ? 4.355 4.439 -7.193 1.00 93.19 91 SER A N 1
ATOM 723 C CA . SER A 1 91 ? 3.677 4.275 -8.482 1.00 93.19 91 SER A CA 1
ATOM 724 C C . SER A 1 91 ? 4.398 5.029 -9.603 1.00 93.19 91 SER A C 1
ATOM 726 O O . SER A 1 91 ? 4.645 4.456 -10.666 1.00 93.19 91 SER A O 1
ATOM 728 N N . LEU A 1 92 ? 4.820 6.271 -9.348 1.00 93.31 92 LEU A N 1
ATOM 729 C CA . LEU A 1 92 ? 5.606 7.073 -10.285 1.00 93.31 92 LEU A CA 1
ATOM 730 C C . LEU A 1 92 ? 6.962 6.414 -10.587 1.00 93.31 92 LEU A C 1
ATOM 732 O O . LEU A 1 92 ? 7.295 6.199 -11.751 1.00 93.31 92 LEU A O 1
ATOM 736 N N . SER A 1 93 ? 7.715 6.047 -9.545 1.00 93.06 93 SER A N 1
ATOM 737 C CA . SER A 1 93 ? 9.049 5.441 -9.681 1.00 93.06 93 SER A CA 1
ATOM 738 C C . SER A 1 93 ? 8.989 4.121 -10.452 1.00 93.06 93 SER A C 1
ATOM 740 O O . SER A 1 93 ? 9.800 3.881 -11.346 1.00 93.06 93 SER A O 1
ATOM 742 N N . TYR A 1 94 ? 7.982 3.291 -10.162 1.00 93.12 94 TYR A N 1
ATOM 743 C CA . TYR A 1 94 ? 7.733 2.042 -10.873 1.00 93.12 94 TYR A CA 1
ATOM 744 C C . TYR A 1 94 ? 7.341 2.276 -12.336 1.00 93.12 94 TYR A C 1
ATOM 746 O O . TYR A 1 94 ? 7.815 1.560 -13.215 1.00 93.12 94 TYR A O 1
ATOM 754 N N . THR A 1 95 ? 6.514 3.284 -12.623 1.00 91.12 95 THR A N 1
ATOM 755 C CA . THR A 1 95 ? 6.102 3.610 -13.999 1.00 91.12 95 THR A CA 1
ATOM 756 C C . THR A 1 95 ? 7.295 4.057 -14.841 1.00 91.12 95 THR A C 1
ATOM 758 O O . THR A 1 95 ? 7.474 3.569 -15.952 1.00 91.12 95 THR A O 1
ATOM 761 N N . ILE A 1 96 ? 8.161 4.920 -14.300 1.00 89.31 96 ILE A N 1
ATOM 762 C CA . ILE A 1 96 ? 9.387 5.359 -14.984 1.00 89.31 96 ILE A CA 1
ATOM 763 C C . ILE A 1 96 ? 10.310 4.160 -15.236 1.00 89.31 96 ILE A C 1
ATOM 765 O O . ILE A 1 96 ? 10.752 3.938 -16.364 1.00 89.31 96 ILE A O 1
ATOM 769 N N . PHE A 1 97 ? 10.561 3.354 -14.202 1.00 90.19 97 PHE A N 1
ATOM 770 C CA . PHE A 1 97 ? 11.416 2.172 -14.298 1.00 90.19 97 PHE A CA 1
ATOM 771 C C . PHE A 1 97 ? 10.892 1.148 -15.319 1.00 90.19 97 PHE A C 1
ATOM 773 O O . PHE A 1 97 ? 11.642 0.697 -16.187 1.00 90.19 97 PHE A O 1
ATOM 780 N N . SER A 1 98 ? 9.606 0.795 -15.242 1.00 89.12 98 SER A N 1
ATOM 781 C CA . SER A 1 98 ? 8.967 -0.176 -16.141 1.00 89.12 98 SER A CA 1
ATOM 782 C C . SER A 1 98 ? 8.906 0.326 -17.581 1.00 89.12 98 SER A C 1
ATOM 784 O O . SER A 1 98 ? 9.198 -0.439 -18.496 1.00 89.12 98 SER A O 1
ATOM 786 N N . HIS A 1 99 ? 8.613 1.612 -17.796 1.00 87.69 99 HIS A N 1
ATOM 787 C CA . HIS A 1 99 ? 8.602 2.193 -19.134 1.00 87.69 99 HIS A CA 1
ATOM 788 C C . HIS A 1 99 ? 9.981 2.100 -19.788 1.00 87.69 99 HIS A C 1
ATOM 790 O O . HIS A 1 99 ? 10.098 1.545 -20.880 1.00 87.69 99 HIS A O 1
ATOM 796 N N . ILE A 1 100 ? 11.030 2.553 -19.090 1.00 85.00 100 ILE A N 1
ATOM 797 C CA . ILE A 1 100 ? 12.395 2.490 -19.614 1.00 85.00 100 ILE A CA 1
ATOM 798 C C . ILE A 1 100 ? 12.758 1.028 -19.895 1.00 85.00 100 ILE A C 1
ATOM 800 O O . ILE A 1 100 ? 13.012 0.679 -21.040 1.00 85.00 100 ILE A O 1
ATOM 804 N N . THR A 1 101 ? 12.693 0.139 -18.902 1.00 83.88 101 THR A N 1
ATOM 805 C CA . THR A 1 101 ? 13.064 -1.281 -19.078 1.00 83.88 101 THR A CA 1
ATOM 806 C C . THR A 1 101 ? 12.284 -2.002 -20.186 1.00 83.88 101 THR A C 1
ATOM 808 O O . THR A 1 101 ? 12.876 -2.789 -20.925 1.00 83.88 101 THR A O 1
ATOM 811 N N . SER A 1 102 ? 10.992 -1.707 -20.365 1.00 84.00 102 SER A N 1
ATOM 812 C CA . SER A 1 102 ? 10.184 -2.286 -21.448 1.00 84.00 102 SER A CA 1
ATOM 813 C C . SER A 1 102 ? 10.629 -1.829 -22.843 1.00 84.00 102 SER A C 1
ATOM 815 O O . SER A 1 102 ? 10.662 -2.642 -23.772 1.00 84.00 102 SER A O 1
ATOM 817 N N . ASN A 1 103 ? 11.049 -0.566 -22.984 1.00 81.12 103 ASN A N 1
ATOM 818 C CA . ASN A 1 103 ? 11.590 -0.039 -24.235 1.00 81.12 103 ASN A CA 1
ATOM 819 C C . ASN A 1 103 ? 12.960 -0.668 -24.550 1.00 81.12 103 ASN A C 1
ATOM 821 O O . ASN A 1 103 ? 13.186 -1.045 -25.699 1.00 81.12 103 ASN A O 1
ATOM 825 N N . ALA A 1 104 ? 13.827 -0.878 -23.542 1.00 75.62 104 ALA A N 1
ATOM 826 C CA . ALA A 1 104 ? 15.066 -1.670 -23.687 1.00 75.62 104 ALA A CA 1
ATOM 827 C C . ALA A 1 104 ? 14.788 -3.026 -24.304 1.00 75.62 104 ALA A C 1
ATOM 829 O O . ALA A 1 104 ? 15.405 -3.428 -25.288 1.00 75.62 104 ALA A O 1
ATOM 830 N N . PHE A 1 105 ? 13.874 -3.743 -23.656 1.00 78.00 105 PHE A N 1
ATOM 831 C CA . PHE A 1 105 ? 13.624 -5.132 -23.962 1.00 78.00 105 PHE A CA 1
ATOM 832 C C . PHE A 1 105 ? 13.024 -5.275 -25.360 1.00 78.00 105 PHE A C 1
ATOM 834 O O . PHE A 1 105 ? 13.446 -6.133 -26.130 1.00 78.00 105 PHE A O 1
ATOM 841 N N . SER A 1 106 ? 12.102 -4.380 -25.719 1.00 76.94 106 SER A N 1
ATOM 842 C CA . SER A 1 106 ? 11.499 -4.340 -27.053 1.00 76.94 106 SER A CA 1
ATOM 843 C C . SER A 1 106 ? 12.540 -4.075 -28.142 1.00 76.94 106 SER A C 1
ATOM 845 O O . SER A 1 106 ? 12.541 -4.750 -29.168 1.00 76.94 106 SER A O 1
ATOM 847 N N . ALA A 1 107 ? 13.461 -3.141 -27.909 1.00 73.94 107 ALA A N 1
ATOM 848 C CA . ALA A 1 107 ? 14.499 -2.810 -28.877 1.00 73.94 107 ALA A CA 1
ATOM 849 C C . ALA A 1 107 ? 15.543 -3.933 -29.033 1.00 73.94 107 ALA A C 1
ATOM 851 O O . ALA A 1 107 ? 15.980 -4.214 -30.149 1.00 73.94 107 ALA A O 1
ATOM 852 N N . LEU A 1 108 ? 15.868 -4.642 -27.941 1.00 76.50 108 LEU A N 1
ATOM 853 C CA . LEU A 1 108 ? 16.703 -5.847 -27.973 1.00 76.50 108 LEU A CA 1
ATOM 854 C C . LEU A 1 108 ? 16.056 -6.959 -28.816 1.00 76.50 108 LEU A C 1
ATOM 856 O O . LEU A 1 108 ? 16.729 -7.590 -29.625 1.00 76.50 108 LEU A O 1
ATOM 860 N N . LEU A 1 109 ? 14.749 -7.191 -28.648 1.00 78.19 109 LEU A N 1
ATOM 861 C CA . LEU A 1 109 ? 14.015 -8.229 -29.382 1.00 78.19 109 LEU A CA 1
ATOM 862 C C . LEU A 1 109 ? 13.906 -7.952 -30.885 1.00 78.19 109 LEU A C 1
ATOM 864 O O . LEU A 1 109 ? 13.891 -8.890 -31.679 1.00 78.19 109 LEU A O 1
ATOM 868 N N . LEU A 1 110 ? 13.808 -6.681 -31.278 1.00 81.81 110 LEU A N 1
ATOM 869 C CA . LEU A 1 110 ? 13.666 -6.282 -32.679 1.00 81.81 110 LEU A CA 1
ATOM 870 C C . LEU A 1 110 ? 15.010 -6.173 -33.420 1.00 81.81 110 LEU A C 1
ATOM 872 O O . LEU A 1 110 ? 15.009 -5.824 -34.598 1.00 81.81 110 LEU A O 1
ATOM 876 N N . ASN A 1 111 ? 16.139 -6.485 -32.762 1.00 76.81 111 ASN A N 1
ATOM 877 C CA . ASN A 1 111 ? 17.494 -6.217 -33.266 1.00 76.81 111 ASN A CA 1
ATOM 878 C C . ASN A 1 111 ? 17.680 -4.754 -33.718 1.00 76.81 111 ASN A C 1
ATOM 880 O O . ASN A 1 111 ? 18.483 -4.466 -34.607 1.00 76.81 111 ASN A O 1
ATOM 884 N N . ASP A 1 112 ? 16.950 -3.823 -33.099 1.00 72.62 112 ASP A N 1
ATOM 885 C CA . ASP A 1 112 ? 17.081 -2.395 -33.367 1.00 72.62 112 ASP A CA 1
ATOM 886 C C . ASP A 1 112 ? 18.274 -1.847 -32.568 1.00 72.62 112 ASP A C 1
ATOM 888 O O . ASP A 1 112 ? 18.160 -1.322 -31.450 1.00 72.62 112 ASP A O 1
ATOM 892 N N . TYR A 1 113 ? 19.466 -2.074 -33.127 1.00 62.28 113 TYR A N 1
ATOM 893 C CA . TYR A 1 113 ? 20.737 -1.700 -32.511 1.00 62.28 113 TYR A CA 1
ATOM 894 C C . TYR A 1 113 ? 20.897 -0.179 -32.356 1.00 62.28 113 TYR A C 1
ATOM 896 O O . TYR A 1 113 ? 21.553 0.266 -31.414 1.00 62.28 113 TYR A O 1
ATOM 904 N N . GLU A 1 114 ? 20.279 0.636 -33.216 1.00 65.69 114 GLU A N 1
ATOM 905 C CA . GLU A 1 114 ? 20.358 2.103 -33.135 1.00 65.69 114 GLU A CA 1
ATOM 906 C C . GLU A 1 114 ? 19.501 2.657 -31.985 1.00 65.69 114 GLU A C 1
ATOM 908 O O . GLU A 1 114 ? 19.933 3.538 -31.229 1.00 65.69 114 GLU A O 1
ATOM 913 N N . TYR A 1 115 ? 18.307 2.097 -31.770 1.00 63.06 115 TYR A N 1
ATOM 914 C CA . TYR A 1 115 ? 17.457 2.503 -30.651 1.00 63.06 115 TYR A CA 1
ATOM 915 C C . TYR A 1 115 ? 17.975 1.987 -29.295 1.00 63.06 115 TYR A C 1
ATOM 917 O O . TYR A 1 115 ? 18.012 2.734 -28.314 1.00 63.06 115 TYR A O 1
ATOM 925 N N . THR A 1 116 ? 18.434 0.730 -29.222 1.00 59.25 116 THR A N 1
ATOM 926 C CA . THR A 1 116 ? 19.026 0.176 -27.983 1.00 59.25 116 THR A CA 1
ATOM 927 C C . THR A 1 116 ? 20.273 0.939 -27.549 1.00 59.25 116 THR A C 1
ATOM 929 O O . THR A 1 116 ? 20.436 1.221 -26.360 1.00 59.25 116 THR A O 1
ATOM 932 N N . THR A 1 117 ? 21.142 1.314 -28.491 1.00 59.94 117 THR A N 1
ATOM 933 C CA . THR A 1 117 ? 22.332 2.100 -28.161 1.00 59.94 117 THR A CA 1
ATOM 934 C C . THR A 1 117 ? 21.959 3.516 -27.737 1.00 59.94 117 THR A C 1
ATOM 936 O O . THR A 1 117 ? 22.408 3.944 -26.682 1.00 59.94 117 THR A O 1
ATOM 939 N N . SER A 1 118 ? 21.087 4.239 -28.439 1.00 66.00 118 SER A N 1
ATOM 940 C CA . SER A 1 118 ? 20.759 5.631 -28.068 1.00 66.00 118 SER A CA 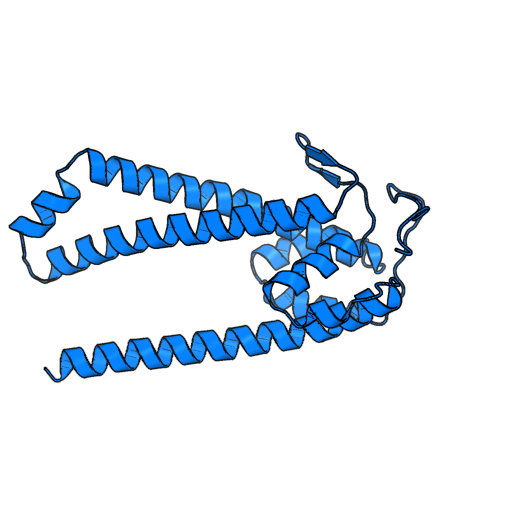1
ATOM 941 C C . SER A 1 118 ? 20.095 5.781 -26.690 1.00 66.00 118 SER A C 1
ATOM 943 O O . SER A 1 118 ? 20.461 6.682 -25.928 1.00 66.00 118 SER A O 1
ATOM 945 N N . VAL A 1 119 ? 19.173 4.883 -26.325 1.00 63.81 119 VAL A N 1
ATOM 946 C CA . VAL A 1 119 ? 18.482 4.968 -25.032 1.00 63.81 119 VAL A CA 1
ATOM 947 C C . VAL A 1 119 ? 19.406 4.573 -23.882 1.00 63.81 119 VAL A C 1
ATOM 949 O O . VAL A 1 119 ? 19.405 5.296 -22.896 1.00 63.81 119 VAL A O 1
ATOM 952 N N . TYR A 1 120 ? 20.235 3.523 -24.004 1.00 63.19 120 TYR A N 1
ATOM 953 C CA . TYR A 1 120 ? 21.031 2.974 -22.882 1.00 63.19 120 TYR A CA 1
ATOM 954 C C . TYR A 1 120 ? 22.500 3.381 -22.836 1.00 63.19 120 TYR A C 1
ATOM 956 O O . TYR A 1 120 ? 23.134 3.232 -21.793 1.00 63.19 120 TYR A O 1
ATOM 964 N N . THR A 1 121 ? 23.065 3.895 -23.928 1.00 65.25 121 THR A N 1
ATOM 965 C CA . THR A 1 121 ? 24.442 4.417 -23.903 1.00 65.25 121 THR A CA 1
ATOM 966 C C . THR A 1 121 ? 24.503 5.836 -23.362 1.00 65.25 121 THR A C 1
ATOM 968 O O . THR A 1 121 ? 25.577 6.280 -22.962 1.00 65.25 121 THR A O 1
ATOM 971 N N . SER A 1 122 ? 23.366 6.543 -23.285 1.00 81.38 122 SER A N 1
ATOM 972 C CA . SER A 1 122 ? 23.326 7.849 -22.637 1.00 81.38 122 SER A CA 1
ATOM 973 C C . SER A 1 122 ? 23.543 7.670 -21.125 1.00 81.38 122 SER A C 1
ATOM 975 O O . SER A 1 122 ? 22.722 7.031 -20.461 1.00 81.38 122 SER A O 1
ATOM 977 N N . PRO A 1 123 ? 24.605 8.245 -20.527 1.00 82.69 123 PRO A N 1
ATOM 978 C CA . PRO A 1 123 ? 24.852 8.110 -19.089 1.00 82.69 123 PRO A CA 1
ATOM 979 C C . PRO A 1 123 ? 23.668 8.590 -18.234 1.00 82.69 123 PRO A C 1
ATOM 981 O O . PRO A 1 123 ? 23.413 8.063 -17.153 1.00 82.69 123 PRO A O 1
ATOM 984 N N . LEU A 1 124 ? 22.900 9.557 -18.748 1.00 85.75 124 LEU A N 1
ATOM 985 C CA . LEU A 1 124 ? 21.709 10.107 -18.101 1.00 85.75 124 LEU A CA 1
ATOM 986 C C . LEU A 1 124 ? 20.591 9.070 -17.916 1.00 85.75 124 LEU A C 1
ATOM 988 O O . LEU A 1 124 ? 20.007 9.007 -16.837 1.00 85.75 124 LEU A O 1
ATOM 992 N N . SER A 1 125 ? 20.303 8.243 -18.925 1.00 83.38 125 SER A N 1
ATOM 993 C CA . SER A 1 125 ? 19.255 7.213 -18.830 1.00 83.38 125 SER A CA 1
ATOM 994 C C . SER A 1 125 ? 19.551 6.190 -17.732 1.00 83.38 125 SER A C 1
ATOM 996 O O . SER A 1 125 ? 18.674 5.860 -16.934 1.00 83.38 125 SER A O 1
ATOM 998 N N . VAL A 1 126 ? 20.808 5.745 -17.644 1.00 85.50 126 VAL A N 1
ATOM 999 C CA . VAL A 1 126 ? 21.280 4.771 -16.660 1.00 85.50 126 VAL A CA 1
ATOM 1000 C C . VAL A 1 126 ? 21.131 5.351 -15.258 1.00 85.50 126 VAL A C 1
ATOM 1002 O O . VAL A 1 126 ? 20.591 4.690 -14.372 1.00 85.50 126 VAL A O 1
ATOM 1005 N N . ILE A 1 127 ? 21.523 6.614 -15.067 1.00 90.88 127 ILE A N 1
ATOM 1006 C CA . ILE A 1 127 ? 21.354 7.323 -13.794 1.00 90.88 127 ILE A CA 1
ATOM 1007 C C . ILE A 1 127 ? 19.869 7.414 -13.411 1.00 90.88 127 ILE A C 1
ATOM 1009 O O . ILE A 1 127 ? 19.518 7.106 -12.273 1.00 90.88 127 ILE A O 1
ATOM 1013 N N . ILE A 1 128 ? 18.984 7.776 -14.346 1.00 90.62 128 ILE A N 1
ATOM 1014 C CA . ILE A 1 128 ? 17.537 7.876 -14.089 1.00 90.62 128 ILE A CA 1
ATOM 1015 C C . ILE A 1 128 ? 16.951 6.520 -13.678 1.00 90.62 128 ILE A C 1
ATOM 1017 O O . ILE A 1 128 ? 16.178 6.458 -12.719 1.00 90.62 128 ILE A O 1
ATOM 1021 N N . VAL A 1 129 ? 17.325 5.431 -14.357 1.00 90.25 129 VAL A N 1
ATOM 1022 C CA . VAL A 1 129 ? 16.872 4.072 -14.017 1.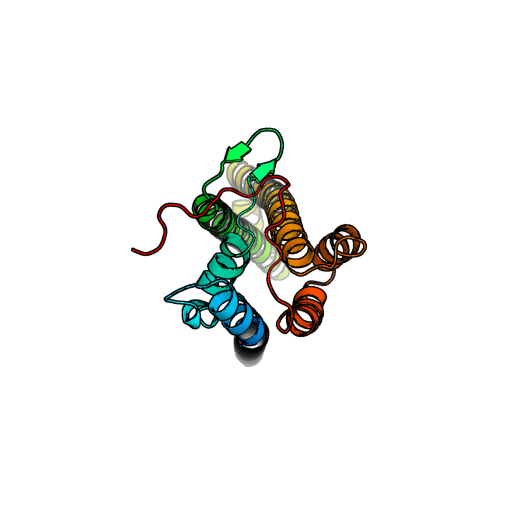00 90.25 129 VAL A CA 1
ATOM 1023 C C . VAL A 1 129 ? 17.339 3.676 -12.620 1.00 90.25 129 VAL A C 1
ATOM 1025 O O . VAL A 1 129 ? 16.529 3.202 -11.823 1.00 90.25 129 VAL A O 1
ATOM 1028 N N . LEU A 1 130 ? 18.616 3.908 -12.298 1.00 91.75 130 LEU A N 1
ATOM 1029 C CA . LEU A 1 130 ? 19.181 3.583 -10.987 1.00 91.75 130 LEU A CA 1
ATOM 1030 C C . LEU A 1 130 ? 18.509 4.379 -9.863 1.00 91.75 130 LEU A C 1
ATOM 1032 O O . LEU A 1 130 ? 18.133 3.797 -8.846 1.00 91.75 130 LEU A O 1
ATOM 1036 N N . ILE A 1 131 ? 18.300 5.684 -10.058 1.00 94.50 131 ILE A N 1
ATOM 1037 C CA . ILE A 1 131 ? 17.598 6.536 -9.089 1.00 94.50 131 ILE A CA 1
ATOM 1038 C C . ILE A 1 131 ? 16.149 6.071 -8.917 1.00 94.50 131 ILE A C 1
ATOM 1040 O O . ILE A 1 131 ? 15.684 5.944 -7.786 1.00 94.50 131 ILE A O 1
ATOM 1044 N N . SER A 1 132 ? 15.444 5.769 -10.010 1.00 92.38 132 SER A N 1
ATOM 1045 C CA . SER A 1 132 ? 14.048 5.310 -9.959 1.00 92.38 132 SER A CA 1
ATOM 1046 C C . SER A 1 132 ? 13.918 3.979 -9.217 1.00 92.38 132 SER A C 1
ATOM 1048 O O . SER A 1 132 ? 13.021 3.817 -8.391 1.00 92.38 132 SER A O 1
ATOM 1050 N N . LEU A 1 133 ? 14.844 3.044 -9.455 1.00 92.81 133 LEU A N 1
ATOM 1051 C CA . LEU A 1 133 ? 14.892 1.759 -8.759 1.00 92.81 133 LEU A CA 1
ATOM 1052 C C . LEU A 1 133 ? 15.185 1.934 -7.261 1.00 92.81 133 LEU A C 1
ATOM 1054 O O . LEU A 1 133 ? 14.515 1.323 -6.427 1.00 92.81 133 LEU A O 1
ATOM 1058 N N . LEU A 1 134 ? 16.152 2.789 -6.915 1.00 96.00 134 LEU A N 1
ATOM 1059 C CA . LEU A 1 134 ? 16.500 3.089 -5.526 1.00 96.00 134 LEU A CA 1
ATOM 1060 C C . LEU A 1 134 ? 15.317 3.730 -4.784 1.00 96.00 134 LEU A C 1
ATOM 1062 O O . LEU A 1 134 ? 14.965 3.295 -3.686 1.00 96.00 134 LEU A O 1
ATOM 1066 N N . LEU A 1 135 ? 14.675 4.731 -5.394 1.00 94.44 135 LEU A N 1
ATOM 1067 C CA . LEU A 1 135 ? 13.500 5.403 -4.838 1.00 94.44 135 LEU A CA 1
ATOM 1068 C C . LEU A 1 135 ? 12.331 4.437 -4.656 1.00 94.44 135 LEU A C 1
ATOM 1070 O O . LEU A 1 135 ? 11.694 4.456 -3.600 1.00 94.44 135 LEU A O 1
ATOM 1074 N N . PHE A 1 136 ? 12.075 3.570 -5.639 1.00 94.56 136 PHE A N 1
ATOM 1075 C CA . PHE A 1 136 ? 11.059 2.525 -5.541 1.00 94.56 136 PHE A CA 1
ATOM 1076 C C . PHE A 1 136 ? 11.327 1.596 -4.350 1.00 94.56 136 PHE A C 1
ATOM 1078 O O . PHE A 1 136 ? 10.425 1.362 -3.543 1.00 94.56 136 PHE A O 1
ATOM 1085 N N . LEU A 1 137 ? 12.563 1.110 -4.199 1.00 95.00 137 LEU A N 1
ATOM 1086 C CA . LEU A 1 137 ? 12.936 0.177 -3.137 1.00 95.00 137 LEU A CA 1
ATOM 1087 C C . LEU A 1 137 ? 12.827 0.817 -1.748 1.00 95.00 137 LEU A C 1
ATOM 1089 O O . LEU A 1 137 ? 12.151 0.270 -0.875 1.00 95.00 137 LEU A O 1
ATOM 1093 N N . ILE A 1 138 ? 13.423 1.998 -1.552 1.00 95.25 138 ILE A N 1
ATOM 1094 C CA . ILE A 1 138 ? 13.380 2.714 -0.268 1.00 95.25 138 ILE A CA 1
ATOM 1095 C C . ILE A 1 138 ? 11.931 3.035 0.109 1.00 95.25 138 ILE A C 1
ATOM 1097 O O . ILE A 1 138 ? 11.497 2.733 1.222 1.00 95.25 138 ILE A O 1
ATOM 1101 N N . SER A 1 139 ? 11.159 3.594 -0.825 1.00 94.19 139 SER A N 1
ATOM 1102 C CA . SER A 1 139 ? 9.770 3.977 -0.559 1.00 94.19 139 SER A CA 1
ATOM 1103 C C . SER A 1 139 ? 8.901 2.761 -0.242 1.00 94.19 139 SER A C 1
ATOM 1105 O O . SER A 1 139 ? 8.069 2.836 0.659 1.00 94.19 139 SER A O 1
ATOM 1107 N N . SER A 1 140 ? 9.125 1.623 -0.909 1.00 93.88 140 SER A N 1
ATOM 1108 C CA . SER A 1 140 ? 8.393 0.374 -0.652 1.00 93.88 140 SER A CA 1
ATOM 1109 C C . SER A 1 140 ? 8.671 -0.190 0.741 1.00 93.88 140 SER A C 1
ATOM 1111 O O . SER A 1 140 ? 7.744 -0.641 1.418 1.00 93.88 140 SER A O 1
ATOM 1113 N N . VAL A 1 141 ? 9.921 -0.119 1.211 1.00 94.06 141 VAL A N 1
ATOM 1114 C CA . VAL A 1 141 ? 10.282 -0.520 2.581 1.00 94.06 141 VAL A CA 1
ATOM 1115 C C . VAL A 1 141 ? 9.600 0.391 3.600 1.00 94.06 141 VAL A C 1
ATOM 1117 O O . VAL A 1 141 ? 8.940 -0.098 4.519 1.00 94.06 141 VAL A O 1
ATOM 1120 N N . VAL A 1 142 ? 9.685 1.712 3.415 1.00 93.69 142 VAL A N 1
ATOM 1121 C CA . VAL A 1 142 ? 9.041 2.682 4.316 1.00 93.69 142 VAL A CA 1
ATOM 1122 C C . VAL A 1 142 ? 7.521 2.487 4.333 1.00 93.69 142 VAL A C 1
ATOM 1124 O O . VAL A 1 142 ? 6.918 2.446 5.406 1.00 93.69 142 VAL A O 1
ATOM 1127 N N . LEU A 1 143 ? 6.895 2.296 3.168 1.00 93.56 143 LEU A N 1
ATOM 1128 C CA . LEU A 1 143 ? 5.462 2.032 3.064 1.00 93.56 143 LEU A CA 1
ATOM 1129 C C . LEU A 1 143 ? 5.073 0.725 3.767 1.00 93.56 143 LEU A C 1
ATOM 1131 O O . LEU A 1 143 ? 4.048 0.682 4.445 1.00 93.56 143 LEU A O 1
ATOM 1135 N N . SER A 1 144 ? 5.897 -0.318 3.661 1.00 93.50 144 SER A N 1
ATOM 1136 C CA . SER A 1 144 ? 5.669 -1.600 4.341 1.00 93.50 144 SER A CA 1
ATOM 1137 C C . SER A 1 144 ? 5.703 -1.448 5.861 1.00 93.50 144 SER A C 1
ATOM 1139 O O . SER A 1 144 ? 4.816 -1.959 6.545 1.00 93.50 144 SER A O 1
ATOM 1141 N N . ILE A 1 145 ? 6.658 -0.676 6.393 1.00 92.50 145 ILE A N 1
ATOM 1142 C CA . ILE A 1 145 ? 6.745 -0.352 7.826 1.00 92.50 145 ILE A CA 1
ATOM 1143 C C . ILE A 1 145 ? 5.509 0.438 8.281 1.00 92.50 145 ILE A C 1
ATOM 1145 O O . ILE A 1 145 ? 4.944 0.157 9.340 1.00 92.50 145 ILE A O 1
ATOM 1149 N N . LEU A 1 146 ? 5.047 1.403 7.480 1.00 91.62 146 LEU A N 1
ATOM 1150 C CA . LEU A 1 146 ? 3.831 2.159 7.787 1.00 91.62 146 LEU A CA 1
ATOM 1151 C C . LEU A 1 146 ? 2.591 1.263 7.777 1.00 91.62 146 LEU A C 1
ATOM 1153 O O . LEU A 1 146 ? 1.804 1.301 8.720 1.00 91.62 146 LEU A O 1
ATOM 1157 N N . CYS A 1 147 ? 2.424 0.428 6.753 1.00 91.94 147 CYS A N 1
ATOM 1158 C CA . CYS A 1 147 ? 1.318 -0.521 6.662 1.00 91.94 147 CYS A CA 1
ATOM 1159 C C . CYS A 1 147 ? 1.317 -1.500 7.839 1.00 91.94 147 CYS A C 1
ATOM 1161 O O . CYS A 1 147 ? 0.268 -1.699 8.451 1.00 91.94 147 CYS A O 1
ATOM 1163 N N . TRP A 1 148 ? 2.481 -2.050 8.194 1.00 93.62 148 TRP A N 1
ATOM 1164 C CA . TRP A 1 148 ? 2.662 -2.863 9.393 1.00 93.62 148 TRP A CA 1
ATOM 1165 C C . TRP A 1 148 ? 2.161 -2.132 10.636 1.00 93.62 148 TRP A C 1
ATOM 1167 O O . TRP A 1 148 ? 1.303 -2.652 11.350 1.00 93.62 148 TRP A O 1
ATOM 1177 N N . ARG A 1 149 ? 2.629 -0.898 10.856 1.00 91.94 149 ARG A N 1
ATOM 1178 C CA . ARG A 1 149 ? 2.265 -0.121 12.040 1.00 91.94 149 ARG A CA 1
ATOM 1179 C C . ARG A 1 149 ? 0.769 0.188 12.105 1.00 91.94 149 ARG A C 1
ATOM 1181 O O . ARG A 1 149 ? 0.184 0.082 13.179 1.00 91.94 149 ARG A O 1
ATOM 1188 N N . ILE A 1 150 ? 0.150 0.539 10.977 1.00 92.00 150 ILE A N 1
ATOM 1189 C CA . ILE A 1 150 ? -1.295 0.802 10.887 1.00 92.00 150 ILE A CA 1
ATOM 1190 C C . ILE A 1 150 ? -2.084 -0.447 11.279 1.00 92.00 150 ILE A C 1
ATOM 1192 O O . ILE A 1 150 ? -2.991 -0.372 12.104 1.00 92.00 150 ILE A O 1
ATOM 1196 N N . ASN A 1 151 ? -1.712 -1.602 10.725 1.00 93.81 151 ASN A N 1
ATOM 1197 C CA . ASN A 1 151 ? -2.396 -2.857 11.015 1.00 93.81 151 ASN A CA 1
ATOM 1198 C C . ASN A 1 151 ? -2.173 -3.289 12.470 1.00 93.81 151 ASN A C 1
ATOM 1200 O O . ASN A 1 151 ? -3.112 -3.731 13.120 1.00 93.81 151 ASN A O 1
ATOM 1204 N N . TYR A 1 152 ? -0.956 -3.128 12.996 1.00 93.31 152 TYR A N 1
ATOM 1205 C CA . TYR A 1 152 ? -0.642 -3.402 14.398 1.00 93.31 152 TYR A CA 1
ATOM 1206 C C . TYR A 1 152 ? -1.513 -2.570 15.342 1.00 93.31 152 TYR A C 1
ATOM 1208 O O . TYR A 1 152 ? -2.146 -3.124 16.239 1.00 93.31 152 TYR A O 1
ATOM 1216 N N . ASP A 1 153 ? -1.568 -1.252 15.125 1.00 91.81 153 ASP A N 1
ATOM 1217 C CA . ASP A 1 153 ? -2.351 -0.347 15.964 1.00 91.81 153 ASP A CA 1
ATOM 1218 C C . ASP A 1 153 ? -3.842 -0.706 15.897 1.00 91.81 153 ASP A C 1
ATOM 1220 O O . ASP A 1 153 ? -4.479 -0.818 16.939 1.00 91.81 153 ASP A O 1
ATOM 1224 N N . LEU A 1 154 ? -4.369 -0.984 14.699 1.00 93.25 154 LEU A N 1
ATOM 1225 C CA . LEU A 1 154 ? -5.759 -1.394 14.506 1.00 93.25 154 LEU A CA 1
ATOM 1226 C C . LEU A 1 154 ? -6.089 -2.712 15.219 1.00 93.25 154 LEU A C 1
ATOM 1228 O O . LEU A 1 154 ? -7.049 -2.773 15.980 1.00 93.25 154 LEU A O 1
ATOM 1232 N N . LEU A 1 155 ? -5.289 -3.761 15.018 1.00 94.06 155 LEU A N 1
ATOM 1233 C CA . LEU A 1 155 ? -5.515 -5.064 15.654 1.00 94.06 155 LEU A CA 1
ATOM 1234 C C . LEU A 1 155 ? -5.444 -4.961 17.180 1.00 94.06 155 LEU A C 1
ATOM 1236 O O . LEU A 1 155 ? -6.236 -5.587 17.885 1.00 94.06 155 LEU A O 1
ATOM 1240 N N . LYS A 1 156 ? -4.517 -4.147 17.691 1.00 91.81 156 LYS A N 1
ATOM 1241 C CA . LYS A 1 156 ? -4.348 -3.949 19.126 1.00 91.81 156 LYS A CA 1
ATOM 1242 C C . LYS A 1 156 ? -5.504 -3.140 19.733 1.00 91.81 156 LYS A C 1
ATOM 1244 O O . LYS A 1 156 ? -5.933 -3.465 20.829 1.00 91.81 156 LYS A O 1
ATOM 1249 N N . THR A 1 157 ? -6.064 -2.159 19.020 1.00 91.25 157 THR A N 1
ATOM 1250 C CA . THR A 1 157 ? -7.275 -1.435 19.462 1.00 91.25 157 THR A CA 1
ATOM 1251 C C . THR A 1 157 ? -8.498 -2.345 19.590 1.00 91.25 157 THR A C 1
ATOM 1253 O O . THR A 1 157 ? -9.363 -2.069 20.405 1.00 91.25 157 THR A O 1
ATOM 1256 N N . TYR A 1 158 ? -8.580 -3.452 18.851 1.00 92.06 158 TYR A N 1
ATOM 1257 C CA . TYR A 1 158 ? -9.702 -4.398 18.949 1.00 92.06 158 TYR A CA 1
ATOM 1258 C C . TYR A 1 158 ? -9.349 -5.694 19.711 1.00 92.06 158 TYR A C 1
ATOM 1260 O O . TYR A 1 158 ? -9.897 -6.771 19.440 1.00 92.06 158 TYR A O 1
ATOM 1268 N N . GLY A 1 159 ? -8.422 -5.615 20.672 1.00 87.06 159 GLY A N 1
ATOM 1269 C CA . GLY A 1 159 ? -8.176 -6.682 21.651 1.00 87.06 159 GLY A CA 1
ATOM 1270 C C . GLY A 1 159 ? -7.498 -7.936 21.088 1.00 87.06 159 GLY A C 1
ATOM 1271 O O . GLY A 1 159 ? -7.795 -9.055 21.512 1.00 87.06 159 GLY A O 1
ATOM 1272 N N . LEU A 1 160 ? -6.630 -7.790 20.082 1.00 86.19 160 LEU A N 1
ATOM 1273 C CA . LEU A 1 160 ? -5.749 -8.865 19.604 1.00 86.19 160 LEU A CA 1
ATOM 1274 C C . LEU A 1 160 ? -4.304 -8.688 20.097 1.00 86.19 160 LEU A C 1
ATOM 1276 O O . LEU A 1 160 ? -3.381 -8.980 19.348 1.00 86.19 160 LEU A O 1
ATOM 1280 N N . ASP A 1 161 ? -4.069 -8.243 21.335 1.00 82.31 161 ASP A N 1
ATOM 1281 C CA . ASP A 1 161 ? -2.728 -7.879 21.837 1.00 82.31 161 ASP A CA 1
ATOM 1282 C C . ASP A 1 161 ? -1.642 -8.931 21.565 1.00 82.31 161 ASP A C 1
ATOM 1284 O O . ASP A 1 161 ? -0.611 -8.618 20.967 1.00 82.31 161 ASP A O 1
ATOM 1288 N N . ASN A 1 162 ? -1.910 -10.196 21.906 1.00 84.94 162 ASN A N 1
ATOM 1289 C CA . ASN A 1 162 ? -0.951 -11.297 21.741 1.00 84.94 162 ASN A CA 1
ATOM 1290 C C . ASN A 1 162 ? -0.666 -11.643 20.270 1.00 84.94 162 ASN A C 1
ATOM 1292 O O . ASN A 1 162 ? 0.361 -12.243 19.961 1.00 84.94 162 ASN A O 1
ATOM 1296 N N . HIS A 1 163 ? -1.575 -11.283 19.358 1.00 88.75 163 HIS A N 1
ATOM 1297 C CA . HIS A 1 163 ? -1.509 -11.691 17.954 1.00 88.75 163 HIS A CA 1
ATOM 1298 C C . HIS A 1 163 ? -1.229 -10.525 17.000 1.00 88.75 163 HIS A C 1
ATOM 1300 O O . HIS A 1 163 ? -0.761 -10.738 15.885 1.00 88.75 163 HIS A O 1
ATOM 1306 N N . ALA A 1 164 ? -1.451 -9.285 17.438 1.00 91.31 164 ALA A N 1
ATOM 1307 C CA . ALA A 1 164 ? -1.367 -8.088 16.612 1.00 91.31 164 ALA A CA 1
ATOM 1308 C C . ALA A 1 164 ? 0.009 -7.941 15.952 1.00 91.31 164 ALA A C 1
ATOM 1310 O O . ALA A 1 164 ? 0.091 -7.590 14.775 1.00 91.31 164 ALA A O 1
ATOM 1311 N N . MET A 1 165 ? 1.092 -8.240 16.679 1.00 92.81 165 MET A N 1
ATOM 1312 C CA . MET A 1 165 ? 2.453 -8.127 16.151 1.00 92.81 165 MET A CA 1
ATOM 1313 C C . MET A 1 165 ? 2.713 -9.108 15.007 1.00 92.81 165 MET A C 1
ATOM 1315 O O . MET A 1 165 ? 3.065 -8.676 13.914 1.00 92.81 165 MET A O 1
ATOM 1319 N N . TRP A 1 166 ? 2.530 -10.412 15.218 1.00 92.94 166 TRP A N 1
ATOM 1320 C CA . TRP A 1 166 ? 2.851 -11.383 14.173 1.00 92.94 166 TRP A CA 1
ATOM 1321 C C . TRP A 1 166 ? 1.872 -11.282 12.997 1.00 92.94 166 TRP A C 1
ATOM 1323 O O . TRP A 1 166 ? 2.314 -11.303 11.853 1.00 92.94 166 TRP A O 1
ATOM 1333 N N . VAL A 1 167 ? 0.573 -11.061 13.246 1.00 93.88 167 VAL A N 1
ATOM 1334 C CA . VAL A 1 167 ? -0.425 -10.892 12.175 1.00 93.88 167 VAL A CA 1
ATOM 1335 C C . VAL A 1 167 ? -0.078 -9.695 11.297 1.00 93.88 167 VAL A C 1
ATOM 1337 O O . VAL A 1 167 ? -0.091 -9.806 10.074 1.00 93.88 167 VAL A O 1
ATOM 1340 N N . SER A 1 168 ? 0.272 -8.554 11.900 1.00 93.75 168 SER A N 1
ATOM 1341 C CA . SER A 1 168 ? 0.642 -7.361 11.132 1.00 93.75 168 SER A CA 1
ATOM 1342 C C . SER A 1 168 ? 1.921 -7.559 10.316 1.00 93.75 168 SER A C 1
ATOM 1344 O O . SER A 1 168 ? 1.995 -7.023 9.211 1.00 93.75 168 SER A O 1
ATOM 1346 N N . VAL A 1 169 ? 2.905 -8.319 10.819 1.00 93.75 169 VAL A N 1
ATOM 1347 C CA . VAL A 1 169 ? 4.137 -8.652 10.079 1.00 93.75 169 VAL A CA 1
ATOM 1348 C C .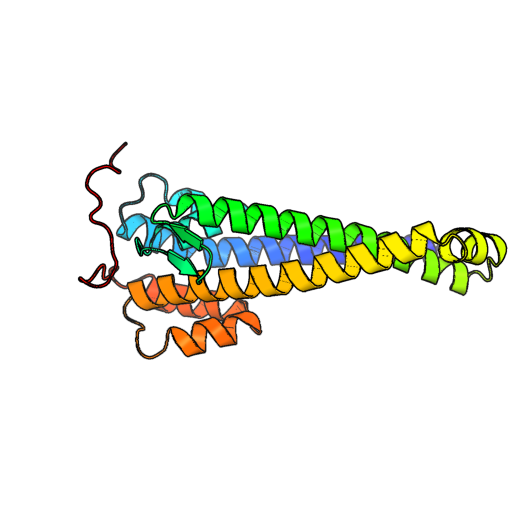 VAL A 1 169 ? 3.832 -9.590 8.915 1.00 93.75 169 VAL A C 1
ATOM 1350 O O . VAL A 1 169 ? 4.227 -9.309 7.786 1.00 93.75 169 VAL A O 1
ATOM 1353 N N . VAL A 1 170 ? 3.090 -10.677 9.150 1.00 94.62 170 VAL A N 1
ATOM 1354 C CA . VAL A 1 170 ? 2.731 -11.628 8.085 1.00 94.62 170 VAL A CA 1
ATOM 1355 C C . VAL A 1 170 ? 1.871 -10.943 7.019 1.00 94.62 170 VAL A C 1
ATOM 1357 O O . VAL A 1 170 ? 2.022 -11.222 5.832 1.00 94.62 170 VAL A O 1
ATOM 1360 N N . ASN A 1 171 ? 1.040 -9.971 7.407 1.00 93.38 171 ASN A N 1
ATOM 1361 C CA . ASN A 1 171 ? 0.234 -9.195 6.470 1.00 93.38 171 ASN A CA 1
ATOM 1362 C C . ASN A 1 171 ? 1.057 -8.338 5.484 1.00 93.38 171 ASN A C 1
ATOM 1364 O O . ASN A 1 171 ? 0.520 -7.922 4.461 1.00 93.38 171 ASN A O 1
ATOM 1368 N N . ILE A 1 172 ? 2.344 -8.080 5.749 1.00 91.94 172 ILE A N 1
ATOM 1369 C CA . ILE A 1 172 ? 3.240 -7.453 4.761 1.00 91.94 172 ILE A CA 1
ATOM 1370 C C . ILE A 1 172 ? 3.415 -8.379 3.547 1.00 91.94 172 ILE A C 1
ATOM 1372 O O . ILE A 1 172 ? 3.413 -7.915 2.411 1.00 91.94 172 ILE A O 1
ATOM 1376 N N . PHE A 1 173 ? 3.525 -9.687 3.788 1.00 92.06 173 PHE A N 1
ATOM 1377 C CA . PHE A 1 173 ? 3.732 -10.701 2.751 1.00 92.06 173 PHE A CA 1
ATOM 1378 C C . PHE A 1 173 ? 2.418 -11.235 2.180 1.00 92.06 173 PHE A C 1
ATOM 1380 O O . PHE A 1 173 ? 2.350 -11.590 1.006 1.00 92.06 173 PHE A O 1
ATOM 1387 N N . VAL A 1 174 ? 1.366 -11.281 3.003 1.00 93.19 174 VAL A N 1
ATOM 1388 C CA . VAL A 1 174 ? 0.044 -11.794 2.626 1.00 93.19 174 VAL A CA 1
ATOM 1389 C C . VAL A 1 174 ? -1.030 -10.749 2.957 1.00 93.19 174 VAL A C 1
ATOM 1391 O O . VAL A 1 174 ? -1.717 -10.881 3.971 1.00 93.19 174 VAL A O 1
ATOM 1394 N N . PRO A 1 175 ? -1.227 -9.718 2.108 1.00 87.31 175 PRO A N 1
ATOM 1395 C CA . PRO A 1 175 ? -2.163 -8.617 2.380 1.00 87.31 175 PRO A CA 1
ATOM 1396 C C . PRO A 1 175 ? -3.626 -9.047 2.565 1.00 87.31 175 PRO A C 1
ATOM 1398 O O . PRO A 1 175 ? -4.418 -8.333 3.182 1.00 87.31 175 PRO A O 1
ATOM 1401 N N . LEU A 1 176 ? -3.994 -10.220 2.037 1.00 89.94 176 LEU A N 1
ATOM 1402 C CA . LEU A 1 176 ? -5.329 -10.802 2.195 1.00 89.94 176 LEU A CA 1
ATOM 1403 C C . LEU A 1 176 ? -5.640 -11.183 3.650 1.00 89.94 176 LEU A C 1
ATOM 1405 O O . LEU A 1 176 ? -6.813 -11.252 4.016 1.00 89.94 176 LEU A O 1
ATOM 1409 N N . LEU A 1 177 ? -4.625 -11.382 4.501 1.00 92.44 177 LEU A N 1
ATOM 1410 C CA . LEU A 1 177 ? -4.844 -11.676 5.918 1.00 92.44 177 LEU A CA 1
ATOM 1411 C C . LEU A 1 177 ? -5.584 -10.544 6.622 1.00 92.44 177 LEU A C 1
ATOM 1413 O O . LEU A 1 177 ? -6.456 -10.814 7.449 1.00 92.44 177 LEU A O 1
ATOM 1417 N N . MET A 1 178 ? -5.303 -9.287 6.272 1.00 92.00 178 MET A N 1
ATOM 1418 C CA . MET A 1 178 ? -5.993 -8.157 6.884 1.00 92.00 178 MET A CA 1
ATOM 1419 C C . MET A 1 178 ? -7.497 -8.212 6.641 1.00 92.00 178 MET A C 1
ATOM 1421 O O . MET A 1 178 ? -8.246 -7.803 7.521 1.00 92.00 178 MET A O 1
ATOM 1425 N N . ILE A 1 179 ? -7.955 -8.737 5.501 1.00 93.88 179 ILE A N 1
ATOM 1426 C CA . ILE A 1 179 ? -9.389 -8.907 5.238 1.00 93.88 179 ILE A CA 1
ATOM 1427 C C . ILE A 1 179 ? -9.976 -9.842 6.297 1.00 93.88 179 ILE A C 1
ATOM 1429 O O . ILE A 1 179 ? -10.872 -9.442 7.036 1.00 93.88 179 ILE A O 1
ATOM 1433 N N . VAL A 1 180 ? -9.407 -11.042 6.437 1.00 94.50 180 VAL A N 1
ATOM 1434 C CA . VAL A 1 180 ? -9.868 -12.060 7.394 1.00 94.50 180 VAL A CA 1
ATOM 1435 C C . VAL A 1 180 ? -9.889 -11.507 8.819 1.00 94.50 180 VAL A C 1
ATOM 1437 O O . VAL A 1 180 ? -10.917 -11.560 9.492 1.00 94.50 180 VAL A O 1
ATOM 1440 N N . PHE A 1 181 ? -8.785 -10.907 9.270 1.00 94.19 181 PHE A N 1
ATOM 1441 C CA . PHE A 1 181 ? -8.709 -10.353 10.620 1.00 94.19 181 PHE A CA 1
ATOM 1442 C C . PHE A 1 181 ? -9.625 -9.145 10.824 1.00 94.19 181 PHE A C 1
ATOM 1444 O O . PHE A 1 181 ? -10.198 -9.020 11.902 1.00 94.19 181 PHE A O 1
ATOM 1451 N N . SER A 1 182 ? -9.837 -8.305 9.805 1.00 93.88 182 SER A N 1
ATOM 1452 C CA . SER A 1 182 ? -10.796 -7.194 9.880 1.00 93.88 182 SER A CA 1
ATOM 1453 C C . SER A 1 182 ? -12.221 -7.703 10.105 1.00 93.88 182 SER A C 1
ATOM 1455 O O . SER A 1 182 ? -12.942 -7.131 10.916 1.00 93.88 182 SER A O 1
ATOM 1457 N N . PHE A 1 183 ? -12.614 -8.809 9.463 1.00 95.94 183 PHE A N 1
ATOM 1458 C CA . PHE A 1 183 ? -13.911 -9.454 9.708 1.00 95.94 183 PHE A CA 1
ATOM 1459 C C . PHE A 1 183 ? -14.018 -10.073 11.107 1.00 95.94 183 PHE A C 1
ATOM 1461 O O . PHE A 1 183 ? -15.086 -10.031 11.711 1.00 95.94 183 PHE A O 1
ATOM 1468 N N . ILE A 1 184 ? -12.924 -10.611 11.653 1.00 94.25 184 ILE A N 1
ATOM 1469 C CA . ILE A 1 184 ? -12.908 -11.148 13.024 1.00 94.25 184 ILE A CA 1
ATOM 1470 C C . ILE A 1 184 ? -13.095 -10.021 14.051 1.00 94.25 184 ILE A C 1
ATOM 1472 O O . ILE A 1 184 ? -13.838 -10.180 15.021 1.00 94.25 184 ILE A O 1
ATOM 1476 N N . ILE A 1 185 ? -12.429 -8.880 13.851 1.00 94.44 185 ILE A N 1
ATOM 1477 C CA . ILE A 1 185 ? -12.439 -7.780 14.823 1.00 94.44 185 ILE A CA 1
ATOM 1478 C C . ILE A 1 185 ? -13.601 -6.798 14.651 1.00 94.44 185 ILE A C 1
ATOM 1480 O O . ILE A 1 185 ? -13.897 -6.081 15.601 1.00 94.44 185 ILE A O 1
ATOM 1484 N N . MET A 1 186 ? -14.295 -6.765 13.504 1.00 94.75 186 MET A N 1
ATOM 1485 C CA . MET A 1 186 ? -15.342 -5.759 13.234 1.00 94.75 186 MET A CA 1
ATOM 1486 C C . MET A 1 186 ? -16.475 -5.745 14.269 1.00 94.75 186 MET A C 1
ATOM 1488 O O . MET A 1 186 ? -17.136 -4.725 14.456 1.00 94.75 186 MET A O 1
ATOM 1492 N N . ASN A 1 187 ? -16.705 -6.883 14.930 1.00 92.56 187 ASN A N 1
ATOM 1493 C CA . ASN A 1 187 ? -17.749 -7.048 15.935 1.00 92.56 187 ASN A CA 1
ATOM 1494 C C . ASN A 1 187 ? -17.279 -6.778 17.368 1.00 92.56 187 ASN A C 1
ATOM 1496 O O . ASN A 1 187 ? -18.094 -6.864 18.288 1.00 92.56 187 ASN A O 1
ATOM 1500 N N . ARG A 1 188 ? -16.011 -6.417 17.567 1.00 92.19 188 ARG A N 1
ATOM 1501 C CA . ARG A 1 188 ? -15.467 -6.034 18.870 1.00 92.19 188 ARG A CA 1
ATOM 1502 C C . ARG A 1 188 ? -15.638 -4.535 19.101 1.00 92.19 188 ARG A C 1
ATOM 1504 O O . ARG A 1 188 ? -15.809 -3.762 18.155 1.00 92.19 188 ARG A O 1
ATOM 1511 N N . GLU A 1 189 ? -15.633 -4.130 20.362 1.00 89.44 189 GLU A N 1
ATOM 1512 C CA . GLU A 1 189 ? -15.572 -2.716 20.729 1.00 89.44 189 GLU A CA 1
ATOM 1513 C C . GLU A 1 189 ? -14.113 -2.248 20.720 1.00 89.44 189 GLU A C 1
ATOM 1515 O O . GLU A 1 189 ? -13.221 -3.043 21.036 1.00 89.44 189 GLU A O 1
ATOM 1520 N N . PRO A 1 190 ? -13.842 -1.003 20.293 1.00 89.00 190 PRO A N 1
ATOM 1521 C CA . PRO A 1 190 ? -12.498 -0.459 20.356 1.00 89.00 190 PRO A CA 1
ATOM 1522 C C . PRO A 1 190 ? -12.115 -0.213 21.819 1.00 89.00 190 PRO A C 1
ATOM 1524 O O . PRO A 1 190 ? -12.768 0.554 22.521 1.00 89.00 190 PRO A O 1
ATOM 1527 N N . ASP A 1 191 ? -11.033 -0.843 22.260 1.00 86.94 191 ASP A N 1
ATOM 1528 C CA . ASP A 1 191 ? -10.413 -0.578 23.549 1.00 86.94 191 ASP A CA 1
ATOM 1529 C C . ASP A 1 191 ? -9.358 0.521 23.385 1.00 86.94 191 ASP A C 1
ATOM 1531 O O . ASP A 1 191 ? -8.309 0.353 22.742 1.00 86.94 191 ASP A O 1
ATOM 1535 N N . TYR A 1 192 ? -9.674 1.681 23.954 1.00 81.38 192 TYR A N 1
ATOM 1536 C CA . TYR A 1 192 ? -8.798 2.841 23.975 1.00 81.38 192 TYR A CA 1
ATOM 1537 C C . TYR A 1 192 ? -7.887 2.897 25.206 1.00 81.38 192 TYR A C 1
ATOM 1539 O O . TYR A 1 192 ? -7.097 3.823 25.27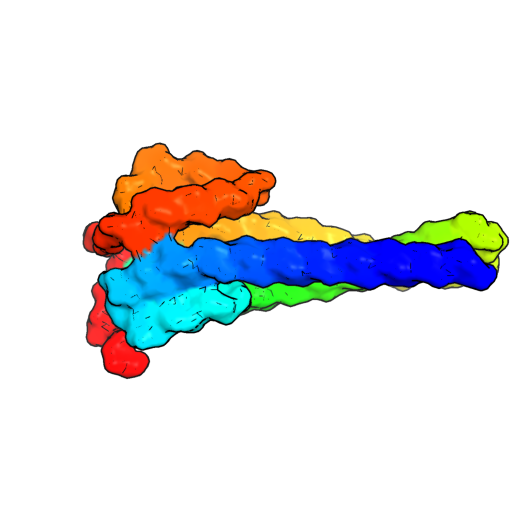3 1.00 81.38 192 TYR A O 1
ATOM 1547 N N . GLY A 1 193 ? -7.938 1.926 26.128 1.00 64.81 193 GLY A N 1
ATOM 1548 C CA . GLY A 1 193 ? -7.012 1.757 27.257 1.00 64.81 193 GLY A CA 1
ATOM 1549 C C . GLY A 1 193 ? -6.564 3.033 28.000 1.00 64.81 193 GLY A C 1
ATOM 1550 O O . GLY A 1 193 ? -7.180 4.091 27.928 1.00 64.81 193 GLY A O 1
ATOM 1551 N N . TYR A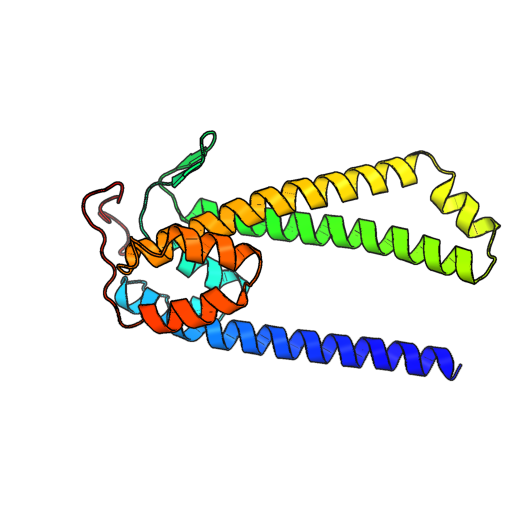 1 194 ? -5.449 2.928 28.733 1.00 52.50 194 TYR A N 1
ATOM 1552 C CA . TYR A 1 194 ? -4.708 4.072 29.305 1.00 52.50 194 TYR A CA 1
ATOM 1553 C C . TYR A 1 194 ? -3.337 4.297 28.628 1.00 52.50 194 TYR A C 1
ATOM 1555 O O . TYR A 1 194 ? -2.692 5.321 28.847 1.00 52.50 194 TYR A O 1
ATOM 1563 N N . ASP A 1 195 ? -2.883 3.371 27.774 1.00 52.59 195 ASP A N 1
ATOM 1564 C CA . ASP A 1 195 ? -1.530 3.384 27.202 1.00 52.59 195 ASP A CA 1
ATOM 1565 C C . ASP A 1 195 ? -1.450 4.134 25.863 1.00 52.59 195 ASP A C 1
ATOM 1567 O O . ASP A 1 195 ? -1.679 3.579 24.785 1.00 52.59 195 ASP A O 1
ATOM 1571 N N . GLY A 1 196 ? -1.044 5.405 25.919 1.00 55.50 196 GLY A N 1
ATOM 1572 C CA . GLY A 1 196 ? -0.605 6.164 24.740 1.00 55.50 196 GLY A CA 1
ATOM 1573 C C . GLY A 1 196 ? -1.718 6.617 23.791 1.00 55.50 196 GLY A C 1
ATOM 1574 O O . GLY A 1 196 ? -1.418 7.014 22.656 1.00 55.50 196 GLY A O 1
ATOM 1575 N N . TYR A 1 197 ? -2.969 6.573 24.245 1.00 57.84 197 TYR A N 1
ATOM 1576 C CA . TYR A 1 197 ? -4.126 7.158 23.576 1.00 57.84 197 TYR A CA 1
ATOM 1577 C C . TYR A 1 197 ? -4.321 8.606 24.031 1.00 57.84 197 TYR A C 1
ATOM 1579 O O . TYR A 1 197 ? -4.090 8.937 25.192 1.00 57.84 197 TYR A O 1
ATOM 1587 N N . TYR A 1 198 ? -4.720 9.483 23.114 1.00 55.72 198 TYR A N 1
ATOM 1588 C CA . TYR A 1 198 ? -5.111 10.849 23.463 1.00 55.72 198 TYR A CA 1
ATOM 1589 C C . TYR A 1 198 ? -6.631 10.912 23.647 1.00 55.72 198 TYR A C 1
ATOM 1591 O O . TYR A 1 198 ? -7.380 10.351 22.846 1.00 55.72 198 TYR A O 1
ATOM 1599 N N . ILE A 1 199 ? -7.087 11.591 24.703 1.00 57.38 199 ILE A N 1
ATOM 1600 C CA . ILE A 1 199 ? -8.514 11.814 24.958 1.00 57.38 199 ILE A CA 1
ATOM 1601 C C . ILE A 1 199 ? -9.066 12.684 23.819 1.00 57.38 199 ILE A C 1
ATOM 1603 O O . ILE A 1 199 ? -8.503 13.730 23.491 1.00 57.38 199 ILE A O 1
ATOM 1607 N N . LEU A 1 200 ? -10.153 12.234 23.188 1.00 54.12 200 LEU A N 1
ATOM 1608 C CA . LEU A 1 200 ? -10.893 12.969 22.159 1.00 54.12 200 LEU A CA 1
ATOM 1609 C C . LEU A 1 200 ? -11.648 14.146 22.791 1.00 54.12 200 LEU A C 1
ATOM 1611 O O . LEU A 1 200 ? -12.869 14.120 22.882 1.00 54.12 200 LEU A O 1
ATOM 1615 N N . GLU A 1 201 ? -10.947 15.187 23.233 1.00 50.41 201 GLU A N 1
ATOM 1616 C CA . GLU A 1 201 ? -11.633 16.360 23.786 1.00 50.41 201 GLU A CA 1
ATOM 1617 C C . GLU A 1 201 ? -12.316 17.224 22.709 1.00 50.41 201 GLU A C 1
ATOM 1619 O O . GLU A 1 201 ? -13.179 18.009 23.065 1.00 50.41 201 GLU A O 1
ATOM 1624 N N . ASN A 1 202 ? -12.023 17.075 21.402 1.00 45.69 202 ASN A N 1
ATOM 1625 C CA . ASN A 1 202 ? -12.474 18.054 20.387 1.00 45.69 202 ASN A CA 1
ATOM 1626 C C . ASN A 1 202 ? -12.737 17.515 18.953 1.00 45.69 202 ASN A C 1
ATOM 1628 O O . ASN A 1 202 ? -12.372 18.164 17.974 1.00 45.69 202 ASN A O 1
ATOM 1632 N N . HIS A 1 203 ? -13.338 16.334 18.754 1.00 44.66 203 HIS A N 1
ATOM 1633 C CA . HIS A 1 203 ? -13.612 15.812 17.389 1.00 44.66 203 HIS A CA 1
ATOM 1634 C C . HIS A 1 203 ? -15.095 15.570 17.053 1.00 44.66 203 HIS A C 1
ATOM 1636 O O . HIS A 1 203 ? -15.411 14.736 16.207 1.00 44.66 203 HIS A O 1
ATOM 1642 N N . LEU A 1 204 ? -16.000 16.348 17.657 1.00 43.03 204 LEU A N 1
ATOM 1643 C CA . LEU A 1 204 ? -17.419 16.420 17.267 1.00 43.03 204 LEU A CA 1
ATOM 1644 C C . LEU A 1 204 ? -17.741 17.496 16.207 1.00 43.03 204 LEU A C 1
ATOM 1646 O O . LEU A 1 204 ? -18.918 17.759 15.964 1.00 43.03 204 LEU A O 1
ATOM 1650 N N . GLU A 1 205 ? -16.739 18.071 15.535 1.00 36.97 205 GLU A N 1
ATOM 1651 C CA . GLU A 1 205 ? -16.945 18.995 14.401 1.00 36.97 205 GLU A CA 1
ATOM 1652 C C . GLU A 1 205 ? -16.732 18.312 13.039 1.00 36.97 205 GLU A C 1
ATOM 1654 O O . GLU A 1 205 ? -15.613 17.800 12.789 1.00 36.97 205 GLU A O 1
#

Radius of gyration: 21.58 Å; chains: 1; bounding box: 44×31×67 Å

pLDDT: mean 85.96, std 12.11, range [36.97, 96.75]

Sequence (205 aa):
MALALSAVLIIIVTFLICLVTSVIINAVLAIPYFIMGRRAGFKHAWIAFIPMLSKYIAVTIPHRSFNLGILKTNNRKIFYWIWLGLTLLISLSYTIFSHITSNAFSALLLNDYEYTTSVYTSPLSVIIVLISLLLFLISSVVLSILCWRINYDLLKTYGLDNHAMWVSVVNIFVPLLMIVFSFIIMNREPDYGYDGYYILENHLE

Foldseek 3Di:
DVVVVVVVVVVVVVVVVVVVVLLVLQQLLLVLLLLLCVLLVNPPSVLSNVNLCVLVSLQPSLQFWDCPPVDTDSDSNVLSVLLVVLVVLLVVLVVLLCVLVVQLVVCVVVVVPVSNCVQPVPPVNVVSNVVSVVSNVVSLVVSLVSQLVSQLSNLVQQPVPVCSNVLSNVCSVVVCSSSVSSVVRSPGRGDNDPPRGDPPPDDPD